Protein AF-0000000077100805 (afdb_homodimer)

Foldseek 3Di:
DQQQLLLCVLVVLCVVLVHDLCRLCVQLVHHSVVNVCSNRSNDDDDPSSLVSSCVVSVHDPCVSVVPQPDDPVNVVVVVLVPDDPVRNVVVVVVVVVVVVVVVVVVVVVD/DQQQLLLCVLVVLCVVLVHDLCRLCVQLVHHSVVNVCSNRSNDDDDPSSLVSSCVVSVHDPCVSVVPQPDDPVNVVVVVLVPDDPVRNVVVVVVVVVVVVVVVVVVVVVD

Radius of gyration: 19.43 Å; Cα contacts (8 Å, |Δi|>4): 243; chains: 2; bounding box: 54×48×37 Å

pLDDT: mean 82.51, std 15.83, range [41.53, 98.5]

Nearest PDB structures (foldseek):
  2b5a-assembly1_A  TM=8.984E-01  e=3.546E-05  [Bacillus] caldolyticus
  3f52-assembly1_E  TM=9.270E-01  e=1.721E-04  Corynebacterium glutamicum
  3f51-assembly1_A  TM=9.287E-01  e=2.139E-04  Corynebacterium glutamicum
  3f52-assembly1_A  TM=8.928E-01  e=2.139E-04  Corynebacterium glutamicum
  1y7y-assembly1_B  TM=9.435E-01  e=1.038E-03  Aeromonas hydrophila

InterPro domains:
  IPR001387 Cro/C1-type, helix-turn-helix domain [PF01381] (10-64)
  IPR001387 Cro/C1-type, helix-turn-helix domain [PS50943] (10-64)
  IPR001387 Cro/C1-type, helix-turn-helix domain [SM00530] (9-64)
  IPR001387 Cro/C1-type, helix-turn-helix domain [cd00093] (7-64)
  IPR010982 Lambda repressor-like, DNA-binding domain superfamily [G3DSA:1.10.260.40] (1-73)
  IPR010982 Lambda repressor-like, DNA-binding domain superfamily [SSF47413] (2-70)
  IPR050807 Transcriptional regulator/dioxygenase, bacterial-type [PTHR46797] (3-79)

Solvent-accessible surface area (backbone atoms only — not comparable to full-atom values): 11880 Å² total; per-residue (Å²): 131,61,41,50,59,32,6,46,46,52,46,52,36,33,51,73,70,68,46,49,60,57,56,48,12,58,75,61,71,49,55,41,67,56,46,52,33,28,38,66,27,76,41,77,67,52,65,69,52,46,53,42,48,21,62,76,43,72,51,38,56,28,64,54,63,64,49,65,45,62,77,77,52,27,62,40,47,55,54,54,67,70,43,49,73,70,53,42,55,52,46,41,54,52,50,50,51,50,50,53,53,52,54,52,51,53,54,67,73,100,132,63,42,50,60,32,7,45,45,51,48,52,36,32,51,72,71,69,45,52,59,57,56,48,12,58,74,61,70,50,54,42,67,55,46,52,33,28,39,67,28,76,41,76,69,52,65,69,51,46,53,43,49,20,63,77,45,74,50,38,58,29,64,55,64,64,49,65,44,61,80,75,50,27,61,41,47,55,55,53,68,71,42,49,74,70,52,42,54,53,45,41,53,53,50,50,52,51,50,54,53,51,52,52,51,54,56,67,74,101

Organism: Anaerostipes caccae (strain DSM 14662 / CCUG 47493 / JCM 13470 / NCIMB 13811 / L1-92) (NCBI:txid411490)

Secondary structure (DSSP, 8-state):
--HHHHHHHHHHHHHHTT--HHHHHHHHTS-HHHHHHHHTTSS---HHHHHHHHHHTT--HHHHTT---SHHHHHHHHHHHTS-HHHHHHHHHHHHHHHHHHHHHHHHH-/--HHHHHHHHHHHHHHTT--HHHHHHHHTS-HHHHHHHHTTSS---HHHHHHHHHHTT--HHHHTT---SHHHHHHHHHHHTS-HHHHHHHHHHHHHHHHHHHHHHHH--

Sequence (220 aa):
MNTKRLGRKIREKRKQCGLTSQQLADLCHVHDGYIRQLESGKKVPSMPLLLSLCDELETSPNYLLEYAEAGDDKQLLNRLYKLSPEQKNTMICMLDAYITYEEKKKGEEAMNTKRLGRKIREKRKQCGLTSQQLADLCHVHDGYIRQLESGKKVPSMPLLLSLCDELETSPNYLLEYAEAGDDKQLLNRLYKLSPEQKNTMICMLDAYITYEEKKKGEEA

Structure (mmCIF, N/CA/C/O backbone):
data_AF-0000000077100805-model_v1
#
loop_
_entity.id
_entity.type
_entity.pdbx_description
1 polymer 'DNA-binding helix-turn-helix protein'
#
loop_
_atom_site.group_PDB
_atom_site.id
_atom_site.type_symbol
_atom_site.label_atom_id
_atom_site.label_alt_id
_atom_site.label_comp_id
_atom_site.label_asym_id
_atom_site.label_entity_id
_atom_site.label_seq_id
_atom_site.pdbx_PDB_ins_code
_atom_site.Cartn_x
_atom_site.Cartn_y
_atom_site.Cartn_z
_atom_site.occupancy
_atom_site.B_iso_or_equiv
_atom_site.auth_seq_id
_atom_site.auth_comp_id
_atom_site.auth_asym_id
_atom_site.auth_atom_id
_atom_site.pdbx_PDB_model_num
ATOM 1 N N . MET A 1 1 ? -1.018 -11.242 7.523 1 78.69 1 MET A N 1
ATOM 2 C CA . MET A 1 1 ? -2.098 -10.328 7.168 1 78.69 1 MET A CA 1
ATOM 3 C C . MET A 1 1 ? -3.434 -10.828 7.707 1 78.69 1 MET A C 1
ATOM 5 O O . MET A 1 1 ? -3.766 -12 7.566 1 78.69 1 MET A O 1
ATOM 9 N N . ASN A 1 2 ? -4.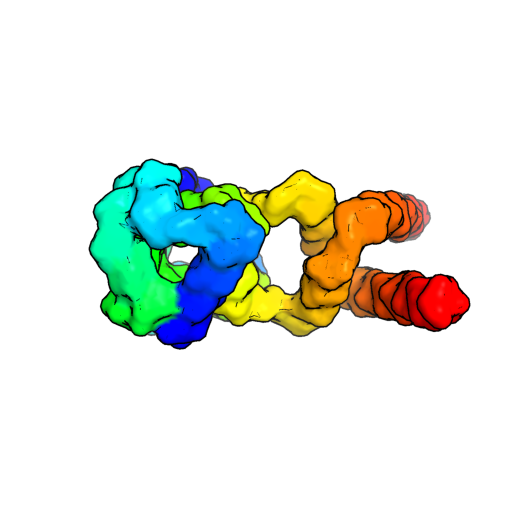121 -9.914 8.422 1 90.44 2 ASN A N 1
ATOM 10 C CA . ASN A 1 2 ? -5.414 -10.273 8.984 1 90.44 2 ASN A CA 1
ATOM 11 C C . ASN A 1 2 ? -6.559 -9.93 8.031 1 90.44 2 ASN A C 1
ATOM 13 O O . ASN A 1 2 ? -6.914 -8.766 7.875 1 90.44 2 ASN A O 1
ATOM 17 N N . THR A 1 3 ? -7.152 -11.016 7.434 1 94.88 3 THR A N 1
ATOM 18 C CA . THR A 1 3 ? -8.141 -10.812 6.387 1 94.88 3 THR A CA 1
ATOM 19 C C . THR A 1 3 ? -9.422 -10.211 6.961 1 94.88 3 THR A C 1
ATOM 21 O O . THR A 1 3 ? -10.133 -9.477 6.27 1 94.88 3 THR A O 1
ATOM 24 N N . LYS A 1 4 ? -9.719 -10.57 8.141 1 96.06 4 LYS A N 1
ATOM 25 C CA . LYS A 1 4 ? -10.906 -10.008 8.773 1 96.06 4 LYS A CA 1
ATOM 26 C C . LYS A 1 4 ? -10.758 -8.5 8.992 1 96.06 4 LYS A C 1
ATOM 28 O O . LYS A 1 4 ? -11.719 -7.746 8.805 1 96.06 4 LYS A O 1
ATOM 33 N N . ARG A 1 5 ? -9.617 -8.125 9.398 1 93.62 5 ARG A N 1
ATOM 34 C CA . ARG A 1 5 ? -9.359 -6.699 9.578 1 93.62 5 ARG A CA 1
ATOM 35 C C . ARG A 1 5 ? -9.375 -5.969 8.234 1 93.62 5 ARG A C 1
ATOM 37 O O . ARG A 1 5 ? -9.906 -4.863 8.133 1 93.62 5 ARG A O 1
ATOM 44 N N . LEU A 1 6 ? -8.758 -6.625 7.254 1 95.31 6 LEU A N 1
ATOM 45 C CA . LEU A 1 6 ? -8.82 -6.062 5.91 1 95.31 6 LEU A CA 1
ATOM 46 C C . LEU A 1 6 ? -10.266 -5.875 5.461 1 95.31 6 LEU A C 1
ATOM 48 O O . LEU A 1 6 ? -10.633 -4.812 4.961 1 95.31 6 LEU A O 1
ATOM 52 N N . GLY A 1 7 ? -11.047 -6.891 5.637 1 97.81 7 GLY A N 1
ATOM 53 C CA . GLY A 1 7 ? -12.453 -6.828 5.266 1 97.81 7 GLY A CA 1
ATOM 54 C C . GLY A 1 7 ? -13.203 -5.719 5.973 1 97.81 7 GLY A C 1
ATOM 55 O O . GLY A 1 7 ? -14.008 -5.016 5.359 1 97.81 7 GLY A O 1
ATOM 56 N N . ARG A 1 8 ? -12.977 -5.586 7.242 1 96.25 8 ARG A N 1
ATOM 57 C CA . ARG A 1 8 ? -13.609 -4.543 8.039 1 96.25 8 ARG A CA 1
ATOM 58 C C . ARG A 1 8 ? -13.258 -3.156 7.504 1 96.25 8 ARG A C 1
ATOM 60 O O . ARG A 1 8 ? -14.117 -2.277 7.43 1 96.25 8 ARG A O 1
ATOM 67 N N . LYS A 1 9 ? -12.062 -2.945 7.133 1 92.38 9 LYS A N 1
ATOM 68 C CA . LYS A 1 9 ? -11.625 -1.647 6.621 1 92.38 9 LYS A CA 1
ATOM 69 C C . LYS A 1 9 ? -12.273 -1.342 5.273 1 92.38 9 LYS A C 1
ATOM 71 O O . LYS A 1 9 ? -12.648 -0.199 5.004 1 92.38 9 LYS A O 1
ATOM 76 N N . ILE A 1 10 ? -12.336 -2.32 4.457 1 97.06 10 ILE A N 1
ATOM 77 C CA . ILE A 1 10 ? -13.008 -2.145 3.174 1 97.06 10 ILE A CA 1
ATOM 78 C C . ILE A 1 10 ? -14.453 -1.729 3.4 1 97.06 10 ILE A C 1
ATOM 80 O O . ILE A 1 10 ? -14.938 -0.771 2.791 1 97.06 10 ILE A O 1
ATOM 84 N N . ARG A 1 11 ? -15.094 -2.443 4.309 1 97.94 11 ARG A N 1
ATOM 85 C CA . ARG A 1 11 ? -16.484 -2.146 4.621 1 97.94 11 ARG A CA 1
ATOM 86 C C . ARG A 1 11 ? -16.641 -0.728 5.16 1 97.94 11 ARG A C 1
ATOM 88 O O . ARG A 1 11 ? -17.547 0.003 4.758 1 97.94 11 ARG A O 1
ATOM 95 N N . GLU A 1 12 ? -15.812 -0.388 6.086 1 93.12 12 GLU A N 1
ATOM 96 C CA . GLU A 1 12 ? -15.844 0.944 6.684 1 93.12 12 GLU A CA 1
ATOM 97 C C . GLU A 1 12 ? -15.664 2.029 5.625 1 93.12 12 GLU A C 1
ATOM 99 O O . GLU A 1 12 ? -16.406 3.018 5.609 1 93.12 12 GLU A O 1
ATOM 104 N N . LYS A 1 13 ? -14.703 1.936 4.758 1 89.69 13 LYS A N 1
ATOM 105 C CA . LYS A 1 13 ? -14.469 2.914 3.701 1 89.69 13 LYS A CA 1
ATOM 106 C C . LYS A 1 13 ? -15.633 2.957 2.717 1 89.69 13 LYS A C 1
ATOM 108 O O . LYS A 1 13 ? -16.016 4.027 2.244 1 89.69 13 LYS A O 1
ATOM 113 N N . ARG A 1 14 ? -16.109 1.744 2.359 1 96.88 14 ARG A N 1
ATOM 114 C CA . ARG A 1 14 ? -17.266 1.693 1.471 1 96.88 14 ARG A CA 1
ATOM 115 C C . ARG A 1 14 ? -18.422 2.514 2.031 1 96.88 14 ARG A C 1
ATOM 117 O O . ARG A 1 14 ? -19.031 3.312 1.313 1 96.88 14 ARG A O 1
ATOM 124 N N . LYS A 1 15 ? -18.688 2.318 3.301 1 96.19 15 LYS A N 1
ATOM 125 C CA . LYS A 1 15 ? -19.766 3.039 3.967 1 96.19 15 LYS A CA 1
ATOM 126 C C . LYS A 1 15 ? -19.484 4.539 4.008 1 96.19 15 LYS A C 1
ATOM 128 O O . LYS A 1 15 ? -20.391 5.352 3.828 1 96.19 15 LYS A O 1
ATOM 133 N N . GLN A 1 16 ? -18.297 4.848 4.285 1 85.06 16 GLN A N 1
ATOM 134 C CA . GLN A 1 16 ? -17.891 6.25 4.309 1 85.06 16 GLN A CA 1
ATOM 135 C C . GLN A 1 16 ? -18.141 6.91 2.953 1 85.06 16 GLN A C 1
ATOM 137 O O . GLN A 1 16 ? -18.469 8.094 2.885 1 85.06 16 GLN A O 1
ATOM 142 N N . CYS A 1 17 ? -17.984 6.199 1.904 1 88.94 17 CYS A N 1
ATOM 143 C CA . CYS A 1 17 ? -18.188 6.703 0.55 1 88.94 17 CYS A CA 1
ATOM 144 C C . CYS A 1 17 ? -19.656 6.66 0.166 1 88.94 17 CYS A C 1
ATOM 146 O O . CYS A 1 17 ? -20.031 7.062 -0.938 1 88.94 17 CYS A O 1
ATOM 148 N N . GLY A 1 18 ? -20.453 6.047 1.072 1 95.56 18 GLY A N 1
ATOM 149 C CA . GLY A 1 18 ? -21.891 5.988 0.852 1 95.56 18 GLY A CA 1
ATOM 150 C C . GLY A 1 18 ? -22.297 4.938 -0.161 1 95.56 18 GLY A C 1
ATOM 151 O O . GLY A 1 18 ? -23.344 5.059 -0.81 1 95.56 18 GLY A O 1
ATOM 152 N N . LEU A 1 19 ? -21.609 3.947 -0.345 1 97.12 19 LEU A N 1
ATOM 153 C CA . LEU A 1 19 ? -21.859 2.924 -1.354 1 97.12 19 LEU A CA 1
ATOM 154 C C . LEU A 1 19 ? -22.453 1.673 -0.718 1 97.12 19 LEU A C 1
ATOM 156 O O . LEU A 1 19 ? -22.094 1.305 0.401 1 97.12 19 LEU A O 1
ATOM 160 N N . THR A 1 20 ? -23.281 1.028 -1.453 1 98.38 20 THR A N 1
ATOM 161 C CA . THR A 1 20 ? -23.672 -0.339 -1.124 1 98.38 20 THR A CA 1
ATOM 162 C C . THR A 1 20 ? -22.641 -1.335 -1.652 1 98.38 20 THR A C 1
ATOM 164 O O . THR A 1 20 ? -21.766 -0.97 -2.434 1 98.38 20 THR A O 1
ATOM 167 N N . SER A 1 21 ? -22.719 -2.557 -1.146 1 98.19 21 SER A N 1
ATOM 168 C CA . SER A 1 21 ? -21.828 -3.59 -1.658 1 98.19 21 SER A CA 1
ATOM 169 C C . SER A 1 21 ? -22 -3.779 -3.16 1 98.19 21 SER A C 1
ATOM 171 O O . SER A 1 21 ? -21.031 -3.955 -3.891 1 98.19 21 SER A O 1
ATOM 173 N N . GLN A 1 22 ? -23.266 -3.74 -3.623 1 98.44 22 GLN A N 1
ATOM 174 C CA . GLN A 1 22 ? -23.562 -3.883 -5.043 1 98.44 22 GLN A CA 1
ATOM 175 C C . GLN A 1 22 ? -22.953 -2.738 -5.852 1 98.44 22 GLN A C 1
ATOM 177 O O . GLN A 1 22 ? -22.375 -2.961 -6.914 1 98.44 22 GLN A O 1
ATOM 182 N N . GLN A 1 23 ? -23.125 -1.562 -5.344 1 98.44 23 GLN A N 1
ATOM 183 C CA . GLN A 1 23 ? -22.578 -0.398 -6.027 1 98.44 23 GLN A CA 1
ATOM 184 C C . GLN A 1 23 ? -21.047 -0.478 -6.117 1 98.44 23 GLN A C 1
ATOM 186 O O . GLN A 1 23 ? -20.469 -0.163 -7.156 1 98.44 23 GLN A O 1
ATOM 191 N N . LEU A 1 24 ? -20.406 -0.846 -5.047 1 98.44 24 LEU A N 1
ATOM 192 C CA . LEU A 1 24 ? -18.953 -1.014 -5.062 1 98.44 24 LEU A CA 1
ATOM 193 C C . LEU A 1 24 ? -18.547 -2.098 -6.051 1 98.44 24 LEU A C 1
ATOM 195 O O . LEU A 1 24 ? -17.562 -1.943 -6.77 1 98.44 24 LEU A O 1
ATOM 199 N N . ALA A 1 25 ? -19.25 -3.197 -6.051 1 98.5 25 ALA A N 1
ATOM 200 C CA . ALA A 1 25 ? -18.984 -4.301 -6.969 1 98.5 25 ALA A CA 1
ATOM 201 C C . ALA A 1 25 ? -19.031 -3.828 -8.422 1 98.5 25 ALA A C 1
ATOM 203 O O . ALA A 1 25 ? -18.156 -4.18 -9.227 1 98.5 25 ALA A O 1
ATOM 204 N N . ASP A 1 26 ? -20.016 -3.061 -8.719 1 98.06 26 ASP A N 1
ATOM 205 C CA . ASP A 1 26 ? -20.156 -2.518 -10.062 1 98.06 26 ASP A CA 1
ATOM 206 C C . ASP A 1 26 ? -18.969 -1.624 -10.43 1 98.06 26 ASP A C 1
ATOM 208 O O . ASP A 1 26 ? -18.438 -1.725 -11.531 1 98.06 26 ASP A O 1
ATOM 212 N N . LEU A 1 27 ? -18.578 -0.802 -9.516 1 96.69 27 LEU A N 1
ATOM 213 C CA . LEU A 1 27 ? -17.484 0.124 -9.742 1 96.69 27 LEU A CA 1
ATOM 214 C C . LEU A 1 27 ? -16.172 -0.633 -9.961 1 96.69 27 LEU A C 1
ATOM 216 O O . LEU A 1 27 ? -15.328 -0.203 -10.75 1 96.69 27 LEU A O 1
ATOM 220 N N . CYS A 1 28 ? -16.031 -1.712 -9.258 1 97.06 28 CYS A N 1
ATOM 221 C CA . CYS A 1 28 ? -14.797 -2.494 -9.336 1 97.06 28 CYS A CA 1
ATOM 222 C C . CYS A 1 28 ? -14.906 -3.584 -10.391 1 97.06 28 CYS A C 1
ATOM 224 O O . CYS A 1 28 ? -13.969 -4.359 -10.586 1 97.06 28 CYS A O 1
ATOM 226 N N . HIS A 1 29 ? -16.016 -3.691 -10.992 1 97.62 29 HIS A N 1
ATOM 227 C CA . HIS A 1 29 ? -16.266 -4.641 -12.07 1 97.62 29 HIS A CA 1
ATOM 228 C C . HIS A 1 29 ? -16.125 -6.078 -11.586 1 97.62 29 HIS A C 1
ATOM 230 O O . HIS A 1 29 ? -15.438 -6.887 -12.219 1 97.62 29 HIS A O 1
ATOM 236 N N . VAL A 1 30 ? -16.719 -6.359 -10.5 1 97.62 30 VAL A N 1
ATOM 237 C CA . VAL A 1 30 ? -16.797 -7.707 -9.953 1 97.62 30 VAL A CA 1
ATOM 238 C C . VAL A 1 30 ? -18.219 -7.992 -9.492 1 97.62 30 VAL A C 1
ATOM 240 O O . VAL A 1 30 ? -19.094 -7.117 -9.57 1 97.62 30 VAL A O 1
ATOM 243 N N . HIS A 1 31 ? -18.391 -9.242 -9.094 1 97.38 31 HIS A N 1
ATOM 244 C CA . HIS A 1 31 ? -19.703 -9.609 -8.586 1 97.38 31 HIS A CA 1
ATOM 245 C C . HIS A 1 31 ? -19.875 -9.203 -7.125 1 97.38 31 HIS A C 1
ATOM 247 O O . HIS A 1 31 ? -18.906 -9.25 -6.355 1 97.38 31 HIS A O 1
ATOM 253 N N . ASP A 1 32 ? -21.188 -8.859 -6.77 1 97.19 32 ASP A N 1
ATOM 254 C CA . ASP A 1 32 ? -21.5 -8.414 -5.414 1 97.19 32 ASP A CA 1
ATOM 255 C C . ASP A 1 32 ? -21.078 -9.461 -4.383 1 97.19 32 ASP A C 1
ATOM 257 O O . ASP A 1 32 ? -20.609 -9.117 -3.297 1 97.19 32 ASP A O 1
ATOM 261 N N . GLY A 1 33 ? -21.234 -10.648 -4.727 1 98 33 GLY A N 1
ATOM 262 C CA . GLY A 1 33 ? -20.859 -11.727 -3.822 1 98 33 GLY A CA 1
ATOM 263 C C . GLY A 1 33 ? -19.375 -11.695 -3.459 1 98 33 GLY A C 1
ATOM 264 O O . GLY A 1 33 ? -19 -12.055 -2.342 1 98 33 GLY A O 1
ATOM 265 N N . TYR A 1 34 ? -18.562 -11.305 -4.352 1 97.62 34 TYR A N 1
ATOM 266 C CA . TYR A 1 34 ? -17.125 -11.219 -4.117 1 97.62 34 TYR A CA 1
ATOM 267 C C . TYR A 1 34 ? -16.812 -10.125 -3.104 1 97.62 34 TYR A C 1
ATOM 269 O O . TYR A 1 34 ? -16 -10.336 -2.197 1 97.62 34 TYR A O 1
ATOM 277 N N . ILE A 1 35 ? -17.453 -8.961 -3.258 1 98.38 35 ILE A N 1
ATOM 278 C CA . ILE A 1 35 ? -17.266 -7.867 -2.314 1 98.38 35 ILE A CA 1
ATOM 279 C C . ILE A 1 35 ? -17.672 -8.312 -0.914 1 98.38 35 ILE A C 1
ATOM 281 O O . ILE A 1 35 ? -16.969 -8.047 0.063 1 98.38 35 ILE A O 1
ATOM 285 N N . ARG A 1 36 ? -18.797 -8.984 -0.846 1 98.25 36 ARG A N 1
ATOM 286 C CA . ARG A 1 36 ? -19.281 -9.461 0.447 1 98.25 36 ARG A CA 1
ATOM 287 C C . ARG A 1 36 ? -18.281 -10.43 1.083 1 98.25 36 ARG A C 1
ATOM 289 O O . ARG A 1 36 ? -18.047 -10.375 2.291 1 98.25 36 ARG A O 1
ATOM 296 N N . GLN A 1 37 ? -17.75 -11.289 0.272 1 98.38 37 GLN A N 1
ATOM 297 C CA . GLN A 1 37 ? -16.766 -12.234 0.773 1 98.38 37 GLN A CA 1
ATOM 298 C C . GLN A 1 37 ? -15.492 -11.516 1.233 1 98.38 37 GLN A C 1
ATOM 300 O O . GLN A 1 37 ? -14.875 -11.914 2.219 1 98.38 37 GLN A O 1
ATOM 305 N N . LEU A 1 38 ? -15.07 -10.523 0.565 1 98.06 38 LEU A N 1
ATOM 306 C CA . LEU A 1 38 ? -13.922 -9.719 0.971 1 98.06 38 LEU A CA 1
ATOM 307 C C . LEU A 1 38 ? -14.18 -9.055 2.318 1 98.06 38 LEU A C 1
ATOM 309 O O . LEU A 1 38 ? -13.336 -9.125 3.219 1 98.06 38 LEU A O 1
ATOM 313 N N . GLU A 1 39 ? -15.375 -8.469 2.41 1 98.25 39 GLU A N 1
ATOM 314 C CA . GLU A 1 39 ? -15.695 -7.672 3.588 1 98.25 39 GLU A CA 1
ATOM 315 C C . GLU A 1 39 ? -15.852 -8.547 4.828 1 98.25 39 GLU A C 1
ATOM 317 O O . GLU A 1 39 ? -15.703 -8.07 5.953 1 98.25 39 GLU A O 1
ATOM 322 N N . SER A 1 40 ? -16.109 -9.805 4.586 1 97.56 40 SER A N 1
ATOM 323 C CA . SER A 1 40 ? -16.266 -10.727 5.703 1 97.56 40 SER A CA 1
ATOM 324 C C . SER A 1 40 ? -14.961 -11.461 6.004 1 97.56 40 SER A C 1
ATOM 326 O O . SER A 1 40 ? -14.906 -12.297 6.91 1 97.56 40 SER A O 1
ATOM 328 N N . GLY A 1 41 ? -13.953 -11.219 5.297 1 97 41 GLY A N 1
ATOM 329 C CA . GLY A 1 41 ? -12.648 -11.805 5.547 1 97 41 GLY A CA 1
ATOM 330 C C . GLY A 1 41 ? -12.5 -13.203 4.965 1 97 41 GLY A C 1
ATOM 331 O O . GLY A 1 41 ? -11.516 -13.891 5.238 1 97 41 GLY A O 1
ATOM 332 N N . LYS A 1 42 ? -13.398 -13.617 4.129 1 97 42 LYS A N 1
ATOM 333 C CA . LYS A 1 42 ? -13.391 -14.969 3.566 1 97 42 LYS A CA 1
ATOM 334 C C . LYS A 1 42 ? -12.461 -15.047 2.355 1 97 42 LYS A C 1
ATOM 336 O O . LYS A 1 42 ? -12.039 -16.141 1.965 1 97 42 LYS A O 1
ATOM 341 N N . LYS A 1 43 ? -12.164 -13.992 1.727 1 96 43 LYS A N 1
ATOM 342 C CA . LYS A 1 43 ? -11.273 -13.922 0.573 1 96 43 LYS A CA 1
ATOM 343 C C . LYS A 1 43 ? -10.281 -12.773 0.709 1 96 43 LYS A C 1
ATOM 345 O O . LYS A 1 43 ? -10.516 -11.828 1.469 1 96 43 LYS A O 1
ATOM 350 N N . VAL A 1 44 ? -9.211 -12.891 0.044 1 95.19 44 VAL A N 1
ATOM 351 C CA . VAL A 1 44 ? -8.227 -11.828 -0.11 1 95.19 44 VAL A CA 1
ATOM 352 C C . VAL A 1 44 ? -8.266 -11.289 -1.536 1 95.19 44 VAL A C 1
ATOM 354 O O . VAL A 1 44 ? -8.344 -12.055 -2.498 1 95.19 44 VAL A O 1
ATOM 357 N N . PRO A 1 45 ? -8.375 -9.984 -1.622 1 96 45 PRO A N 1
ATOM 358 C CA . PRO A 1 45 ? -8.406 -9.445 -2.986 1 96 45 PRO A CA 1
ATOM 359 C C . PRO A 1 45 ? -7.117 -9.719 -3.756 1 96 45 PRO A C 1
ATOM 361 O O . PRO A 1 45 ? -6.043 -9.828 -3.154 1 96 45 PRO A O 1
ATOM 364 N N . SER A 1 46 ? -7.301 -9.859 -5.07 1 93.25 46 SER A N 1
ATOM 365 C CA . SER A 1 46 ? -6.125 -9.82 -5.934 1 93.25 46 SER A CA 1
ATOM 366 C C . SER A 1 46 ? -5.469 -8.445 -5.906 1 93.25 46 SER A C 1
ATOM 368 O O . SER A 1 46 ? -6.062 -7.473 -5.426 1 93.25 46 SER A O 1
ATOM 370 N N . MET A 1 47 ? -4.305 -8.383 -6.41 1 93.06 47 MET A N 1
ATOM 371 C CA . MET A 1 47 ? -3.596 -7.109 -6.43 1 93.06 47 MET A CA 1
ATOM 372 C C . MET A 1 47 ? -4.336 -6.09 -7.285 1 93.06 47 MET A C 1
ATOM 374 O O . MET A 1 47 ? -4.566 -4.957 -6.852 1 93.06 47 MET A O 1
ATOM 378 N N . PRO A 1 48 ? -4.789 -6.422 -8.516 1 92.38 48 PRO A N 1
ATOM 379 C CA . PRO A 1 48 ? -5.551 -5.453 -9.305 1 92.38 48 PRO A CA 1
ATOM 380 C C . PRO A 1 48 ? -6.828 -4.992 -8.609 1 92.38 48 PRO A C 1
ATOM 382 O O . PRO A 1 48 ? -7.18 -3.812 -8.664 1 92.38 48 PRO A O 1
ATOM 385 N N . LEU A 1 49 ? -7.453 -5.91 -7.969 1 95.31 49 LEU A N 1
ATOM 386 C CA . LEU A 1 49 ? -8.68 -5.539 -7.273 1 95.31 49 LEU A CA 1
ATOM 387 C C . LEU A 1 49 ? -8.375 -4.633 -6.086 1 95.31 49 LEU A C 1
ATOM 389 O O . LEU A 1 49 ? -9.133 -3.701 -5.801 1 95.31 49 LEU A O 1
ATOM 393 N N . LEU A 1 50 ? -7.32 -4.961 -5.352 1 96 50 LEU A N 1
ATOM 394 C CA . LEU A 1 50 ? -6.914 -4.082 -4.262 1 96 50 LEU A CA 1
ATOM 395 C C . LEU A 1 50 ? -6.754 -2.646 -4.746 1 96 50 LEU A C 1
ATOM 397 O O . LEU A 1 50 ? -7.223 -1.711 -4.098 1 96 50 LEU A O 1
ATOM 401 N N . LEU A 1 51 ? -6.137 -2.473 -5.82 1 92.69 51 LEU A N 1
ATOM 402 C CA . LEU A 1 51 ? -5.898 -1.136 -6.352 1 92.69 51 LEU A CA 1
ATOM 403 C C . LEU A 1 51 ? -7.207 -0.472 -6.766 1 92.69 51 LEU A C 1
ATOM 405 O O . LEU A 1 51 ? -7.41 0.719 -6.52 1 92.69 51 LEU A O 1
ATOM 409 N N . SER A 1 52 ? -8.055 -1.224 -7.406 1 94.38 52 SER A N 1
ATOM 410 C CA . SER A 1 52 ? -9.367 -0.702 -7.77 1 94.38 52 SER A CA 1
ATOM 411 C C . SER A 1 52 ? -10.148 -0.258 -6.539 1 94.38 52 SER A C 1
ATOM 413 O O . SER A 1 52 ? -10.789 0.794 -6.547 1 94.38 52 SER A O 1
ATOM 415 N N . LEU A 1 53 ? -10.102 -1.09 -5.527 1 96.31 53 LEU A N 1
ATOM 416 C CA . LEU A 1 53 ? -10.766 -0.761 -4.27 1 96.31 53 LEU A CA 1
ATOM 417 C C . LEU A 1 53 ? -10.211 0.533 -3.684 1 96.31 53 LEU A C 1
ATOM 419 O O . LEU A 1 53 ? -10.969 1.387 -3.221 1 96.31 53 LEU A O 1
ATOM 423 N N . CYS A 1 54 ? -8.969 0.606 -3.676 1 91.25 54 CYS A N 1
ATOM 424 C CA . CYS A 1 54 ? -8.344 1.809 -3.141 1 91.25 54 CYS A CA 1
ATOM 425 C C . CYS A 1 54 ? -8.789 3.047 -3.91 1 91.25 54 CYS A C 1
ATOM 427 O O . CYS A 1 54 ? -9.07 4.086 -3.311 1 91.25 54 CYS A O 1
ATOM 429 N N . ASP A 1 55 ? -8.867 2.975 -5.203 1 87.88 55 ASP A N 1
ATOM 430 C CA . ASP A 1 55 ? -9.289 4.094 -6.047 1 87.88 55 ASP A CA 1
ATOM 431 C C . ASP A 1 55 ? -10.742 4.473 -5.773 1 87.88 55 ASP A C 1
ATOM 433 O O . ASP A 1 55 ? -11.047 5.645 -5.559 1 87.88 55 ASP A O 1
ATOM 437 N N . GLU A 1 56 ? -11.547 3.471 -5.719 1 92.25 56 GLU A N 1
ATOM 438 C CA . GLU A 1 56 ? -12.984 3.719 -5.617 1 92.25 56 GLU A CA 1
ATOM 439 C C . GLU A 1 56 ? -13.375 4.145 -4.203 1 92.25 56 GLU A C 1
ATOM 441 O O . GLU A 1 56 ? -14.367 4.84 -4.012 1 92.25 56 GLU A O 1
ATOM 446 N N . LEU A 1 57 ? -12.57 3.764 -3.248 1 91.62 57 LEU A N 1
ATOM 447 C CA . LEU A 1 57 ? -12.891 4.059 -1.855 1 91.62 57 LEU A CA 1
ATOM 448 C C . LEU A 1 57 ? -12.039 5.211 -1.336 1 91.62 57 LEU A C 1
ATOM 450 O O . LEU A 1 57 ? -12.023 5.488 -0.134 1 91.62 57 LEU A O 1
ATOM 454 N N . GLU A 1 58 ? -11.266 5.766 -2.213 1 81.56 58 GLU A N 1
ATOM 455 C CA . GLU A 1 58 ? -10.438 6.93 -1.9 1 81.56 58 GLU A CA 1
ATOM 456 C C . GLU A 1 58 ? -9.516 6.652 -0.716 1 81.56 58 GLU A C 1
ATOM 458 O O . GLU A 1 58 ? -9.492 7.418 0.251 1 81.56 58 GLU A O 1
ATOM 463 N N . THR A 1 59 ? -8.867 5.621 -0.776 1 84.62 59 THR A N 1
ATOM 464 C CA . THR A 1 59 ? -7.93 5.188 0.252 1 84.62 59 THR A CA 1
ATOM 465 C C . THR A 1 59 ? -6.645 4.66 -0.379 1 84.62 59 THR A C 1
ATOM 467 O O . THR A 1 59 ? -6.359 4.941 -1.544 1 84.62 59 THR A O 1
ATOM 470 N N . SER A 1 60 ? -5.84 3.961 0.444 1 84.44 60 SER A N 1
ATOM 471 C CA . SER A 1 60 ? -4.531 3.537 -0.041 1 84.44 60 SER A CA 1
ATOM 472 C C . SER A 1 60 ? -4.234 2.096 0.357 1 84.44 60 SER A C 1
ATOM 474 O O . SER A 1 60 ? -4.832 1.571 1.299 1 84.44 60 SER A O 1
ATOM 476 N N . PRO A 1 61 ? -3.326 1.515 -0.375 1 91.25 61 PRO A N 1
ATOM 477 C CA . PRO A 1 61 ? -2.896 0.175 0.033 1 91.25 61 PRO A CA 1
ATOM 478 C C . PRO A 1 61 ? -2.336 0.141 1.453 1 91.25 61 PRO A C 1
ATOM 480 O O . PRO A 1 61 ? -2.621 -0.79 2.211 1 91.25 61 PRO A O 1
ATOM 483 N N . ASN A 1 62 ? -1.627 1.164 1.794 1 86.44 62 ASN A N 1
ATOM 484 C CA . ASN A 1 62 ? -1.079 1.219 3.145 1 86.44 62 ASN A CA 1
ATOM 485 C C . ASN A 1 62 ? -2.182 1.169 4.199 1 86.44 62 ASN A C 1
ATOM 487 O O . ASN A 1 62 ? -2.055 0.467 5.203 1 86.44 62 ASN A O 1
ATOM 491 N N . TYR A 1 63 ? -3.182 1.982 3.941 1 81.56 63 TYR A N 1
ATOM 492 C CA . TYR A 1 63 ? -4.273 2.043 4.906 1 81.56 63 TYR A CA 1
ATOM 493 C C . TYR A 1 63 ? -4.992 0.702 5.004 1 81.56 63 TYR A C 1
ATOM 495 O O . TYR A 1 63 ? -5.145 0.152 6.098 1 81.56 63 TYR A O 1
ATOM 503 N N . LEU A 1 64 ? -5.41 0.138 3.807 1 90.75 64 LEU A N 1
ATOM 504 C CA . LEU A 1 64 ? -6.215 -1.079 3.797 1 90.75 64 LEU A CA 1
ATOM 505 C C . LEU A 1 64 ? -5.426 -2.258 4.355 1 90.75 64 LEU A C 1
ATOM 507 O O . LEU A 1 64 ? -5.988 -3.123 5.031 1 90.75 64 LEU A O 1
ATOM 511 N N . LEU A 1 65 ? -4.125 -2.199 4.078 1 91.06 65 LEU A N 1
ATOM 512 C CA . LEU A 1 65 ? -3.303 -3.334 4.492 1 91.06 65 LEU A CA 1
ATOM 513 C C . LEU A 1 65 ? -2.682 -3.086 5.863 1 91.06 65 LEU A C 1
ATOM 515 O O . LEU A 1 65 ? -1.873 -3.889 6.336 1 91.06 65 LEU A O 1
ATOM 519 N N . GLU A 1 66 ? -2.998 -2.055 6.465 1 82.94 66 GLU A N 1
ATOM 520 C CA . GLU A 1 66 ? -2.506 -1.685 7.785 1 82.94 66 GLU A CA 1
ATOM 521 C C . GLU A 1 66 ? -0.98 -1.688 7.828 1 82.94 66 GLU A C 1
ATOM 523 O O . GLU A 1 66 ? -0.38 -2.225 8.766 1 82.94 66 GLU A O 1
ATOM 528 N N . TYR A 1 67 ? -0.496 -1.389 6.684 1 77.81 67 TYR A N 1
ATOM 529 C CA . TYR A 1 67 ? 0.96 -1.357 6.598 1 77.81 67 TYR A CA 1
ATOM 530 C C . TYR A 1 67 ? 1.513 -0.059 7.176 1 77.81 67 TYR A C 1
ATOM 532 O O . TYR A 1 67 ? 1.136 1.03 6.738 1 77.81 67 TYR A O 1
ATOM 540 N N . ALA A 1 68 ? 1.857 -0.167 8.477 1 57.94 68 ALA A N 1
ATOM 541 C CA . ALA A 1 68 ? 2.457 0.977 9.156 1 57.94 68 ALA A CA 1
ATOM 542 C C . ALA A 1 68 ? 3.828 1.308 8.57 1 57.94 68 ALA A C 1
ATOM 544 O O . ALA A 1 68 ? 4.625 0.408 8.297 1 57.94 68 ALA A O 1
ATOM 545 N N . GLU A 1 69 ? 3.834 2.184 7.641 1 49.47 69 GLU A N 1
ATOM 546 C CA . GLU A 1 69 ? 5.164 2.543 7.156 1 49.47 69 GLU A CA 1
ATOM 547 C C . GLU A 1 69 ? 6.207 2.426 8.266 1 49.47 69 GLU A C 1
ATOM 549 O O . GLU A 1 69 ? 5.879 2.553 9.445 1 49.47 69 GLU A O 1
ATOM 554 N N . ALA A 1 70 ? 7.227 1.755 8.102 1 46.66 70 ALA A N 1
ATOM 555 C CA . ALA A 1 70 ? 8.25 1.702 9.141 1 46.66 70 ALA A CA 1
ATOM 556 C C . ALA A 1 70 ? 8.039 2.809 10.1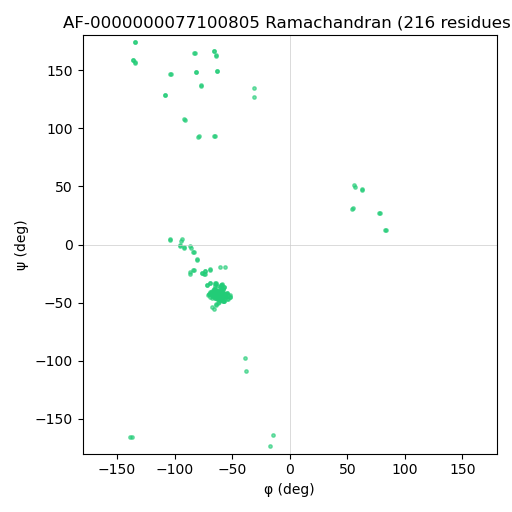72 1 46.66 70 ALA A C 1
ATOM 558 O O . ALA A 1 70 ? 7.23 3.715 9.961 1 46.66 70 ALA A O 1
ATOM 559 N N . GLY A 1 71 ? 9.344 2.988 11.023 1 41.53 71 GLY A N 1
ATOM 560 C CA . GLY A 1 71 ? 9.547 3.775 12.227 1 41.53 71 GLY A CA 1
ATOM 561 C C . GLY A 1 71 ? 8.805 5.098 12.211 1 41.53 71 GLY A C 1
ATOM 562 O O . GLY A 1 71 ? 7.582 5.129 12.344 1 41.53 71 GLY A O 1
ATOM 563 N N . ASP A 1 72 ? 9.594 6.094 12.078 1 45.62 72 ASP A N 1
ATOM 564 C CA . ASP A 1 72 ? 9.328 7.527 12.148 1 45.62 72 ASP A CA 1
ATOM 565 C C . ASP A 1 72 ? 8.242 7.938 11.156 1 45.62 72 ASP A C 1
ATOM 567 O O . ASP A 1 72 ? 7.48 8.875 11.406 1 45.62 72 ASP A O 1
ATOM 571 N N . ASP A 1 73 ? 7.961 7.156 10.156 1 51.41 73 ASP A N 1
ATOM 572 C CA . ASP A 1 73 ? 7.07 7.582 9.086 1 51.41 73 ASP A CA 1
ATOM 573 C C . ASP A 1 73 ? 5.609 7.293 9.43 1 51.41 73 ASP A C 1
ATOM 575 O O . ASP A 1 73 ? 4.707 8.008 8.992 1 51.41 73 ASP A O 1
ATOM 579 N N . LYS A 1 74 ? 5.492 6.336 10.258 1 51.31 74 LYS A N 1
ATOM 580 C CA . LYS A 1 74 ? 4.125 6 10.641 1 51.31 74 LYS A CA 1
ATOM 581 C C . LYS A 1 74 ? 3.473 7.141 11.414 1 51.31 74 LYS A C 1
ATOM 583 O O . LYS A 1 74 ? 2.303 7.461 11.195 1 51.31 74 LYS A O 1
ATOM 588 N N . GLN A 1 75 ? 4.227 7.395 12.398 1 53.66 75 GLN A N 1
ATOM 589 C CA . GLN A 1 75 ? 3.723 8.492 13.211 1 53.66 75 GLN A CA 1
ATOM 590 C C . GLN A 1 75 ? 3.41 9.719 12.344 1 53.66 75 GLN A C 1
ATOM 592 O O . GLN A 1 75 ? 2.387 10.375 12.547 1 53.66 75 GLN A O 1
ATOM 597 N N . LEU A 1 76 ? 4.363 9.945 11.453 1 60.81 76 LEU A N 1
ATOM 598 C CA . LEU A 1 76 ? 4.211 11.094 10.562 1 60.81 76 LEU A CA 1
ATOM 599 C C . LEU A 1 76 ? 3.01 10.914 9.641 1 60.81 76 LEU A C 1
ATOM 601 O O . LEU A 1 76 ? 2.205 11.836 9.477 1 60.81 76 LEU A O 1
ATOM 605 N N . LEU A 1 77 ? 2.9 9.773 9.188 1 57.66 77 LEU A N 1
ATOM 606 C CA . LEU A 1 77 ? 1.815 9.492 8.258 1 57.66 77 LEU A CA 1
ATOM 607 C C . LEU A 1 77 ? 0.466 9.523 8.969 1 57.66 77 LEU A C 1
ATOM 609 O O . LEU A 1 77 ? -0.513 10.039 8.422 1 57.66 77 LEU A O 1
ATOM 613 N N . ASN A 1 78 ? 0.46 8.969 10.086 1 57.62 78 ASN A N 1
ATOM 614 C CA . ASN A 1 78 ? -0.77 8.984 10.867 1 57.62 78 ASN A CA 1
ATOM 615 C C . ASN A 1 78 ? -1.234 10.414 11.148 1 57.62 78 ASN A C 1
ATOM 617 O O . ASN A 1 78 ? -2.436 10.688 11.148 1 57.62 78 ASN A O 1
ATOM 621 N N . ARG A 1 79 ? -0.256 11.219 11.508 1 60.66 79 ARG A N 1
ATOM 622 C CA . ARG A 1 79 ? -0.575 12.617 11.758 1 60.66 79 ARG A CA 1
ATOM 623 C C . ARG A 1 79 ? -1.067 13.305 10.492 1 60.66 79 ARG A C 1
ATOM 625 O O . ARG A 1 79 ? -2.018 14.086 10.531 1 60.66 79 ARG A O 1
ATOM 632 N N . LEU A 1 80 ? -0.505 12.875 9.422 1 63.5 80 LEU A N 1
ATOM 633 C CA . LEU A 1 80 ? -0.816 13.508 8.148 1 63.5 80 LEU A CA 1
ATOM 634 C C . LEU A 1 80 ? -2.23 13.156 7.699 1 63.5 80 LEU A C 1
ATOM 636 O O . LEU A 1 80 ? -2.938 14 7.141 1 63.5 80 LEU A O 1
ATOM 640 N N . TYR A 1 81 ? -2.564 12.023 8.008 1 56.75 81 TYR A N 1
ATOM 641 C CA . TYR A 1 81 ? -3.869 11.539 7.582 1 56.75 81 TYR A CA 1
ATOM 642 C C . TYR A 1 81 ? -4.988 12.18 8.398 1 56.75 81 TYR A C 1
ATOM 644 O O . TYR A 1 81 ? -6.145 12.18 7.98 1 56.75 81 TYR A O 1
ATOM 652 N N . LYS A 1 82 ? -4.711 12.648 9.531 1 59.59 82 LYS A N 1
ATOM 653 C CA . LYS A 1 82 ? -5.699 13.305 10.391 1 59.59 82 LYS A CA 1
ATOM 654 C C . LYS A 1 82 ? -5.922 14.75 9.969 1 59.59 82 LYS A C 1
ATOM 656 O O . LYS A 1 82 ? -6.84 15.414 10.461 1 59.59 82 LYS A O 1
ATOM 661 N N . LEU A 1 83 ? -5.078 15.18 9.164 1 67.12 83 LEU A N 1
ATOM 662 C CA . LEU A 1 83 ? -5.152 16.562 8.727 1 67.12 83 LEU A CA 1
ATOM 663 C C . LEU A 1 83 ? -6.25 16.75 7.684 1 67.12 83 LEU A C 1
ATOM 665 O O . LEU A 1 83 ? -6.461 15.883 6.84 1 67.12 83 LEU A O 1
ATOM 669 N N . SER A 1 84 ? -7 17.828 7.848 1 64.44 84 SER A N 1
ATOM 670 C CA . SER A 1 84 ? -7.949 18.234 6.816 1 64.44 84 SER A CA 1
ATOM 671 C C . SER A 1 84 ? -7.234 18.609 5.523 1 64.44 84 SER A C 1
ATOM 673 O O . SER A 1 84 ? -6.023 18.844 5.52 1 64.44 84 SER A O 1
ATOM 675 N N . PRO A 1 85 ? -7.949 18.656 4.395 1 66.44 85 PRO A N 1
ATOM 676 C CA . PRO A 1 85 ? -7.332 19.078 3.137 1 66.44 85 PRO A CA 1
ATOM 677 C C . PRO A 1 85 ? -6.66 20.438 3.24 1 66.44 85 PRO A C 1
ATOM 679 O O . PRO A 1 85 ? -5.594 20.656 2.66 1 66.44 85 PRO A O 1
ATOM 682 N N . GLU A 1 86 ? -7.336 21.344 3.928 1 72.94 86 GLU A N 1
ATOM 683 C CA . GLU A 1 86 ? -6.773 22.672 4.137 1 72.94 86 GLU A CA 1
ATOM 684 C C . GLU A 1 86 ? -5.48 22.594 4.945 1 72.94 86 GLU A C 1
ATOM 686 O O . GLU A 1 86 ? -4.504 23.281 4.617 1 72.94 86 GLU A O 1
ATOM 691 N N . GLN A 1 87 ? -5.535 21.781 5.977 1 71.62 87 GLN A N 1
ATOM 692 C CA . GLN A 1 87 ? -4.348 21.594 6.805 1 71.62 87 GLN A CA 1
ATOM 693 C C . GLN A 1 87 ? -3.223 20.922 6.023 1 71.62 87 GLN A C 1
ATOM 695 O O . GLN A 1 87 ? -2.053 21.281 6.176 1 71.62 87 GLN A O 1
ATOM 700 N N . LYS A 1 88 ? -3.498 20.047 5.246 1 71.12 88 LYS A N 1
ATOM 701 C CA . LYS A 1 88 ? -2.521 19.344 4.418 1 71.12 88 LYS A CA 1
ATOM 702 C C . LYS A 1 88 ? -1.809 20.297 3.471 1 71.12 88 LYS A C 1
ATOM 704 O O . LYS A 1 88 ? -0.587 20.234 3.318 1 71.12 88 LYS A O 1
ATOM 709 N N . ASN A 1 89 ? -2.582 21.078 2.781 1 72.88 89 ASN A N 1
ATOM 710 C CA . ASN A 1 89 ? -2.008 22.062 1.866 1 72.88 89 ASN A CA 1
ATOM 711 C C . ASN A 1 89 ? -1.034 22.984 2.582 1 72.88 89 ASN A C 1
ATOM 713 O O . ASN A 1 89 ? 0.034 23.297 2.053 1 72.88 89 ASN A O 1
ATOM 717 N N . THR A 1 90 ? -1.443 23.406 3.789 1 77.25 90 THR A N 1
ATOM 718 C CA . THR A 1 90 ? -0.565 24.25 4.598 1 77.25 90 THR A CA 1
ATOM 719 C C . THR A 1 90 ? 0.719 23.516 4.953 1 77.25 90 THR A C 1
ATOM 721 O O . THR A 1 90 ? 1.809 24.078 4.902 1 77.25 90 THR A O 1
ATOM 724 N N . MET A 1 91 ? 0.605 22.25 5.266 1 75.44 91 MET A N 1
ATOM 725 C CA . MET A 1 91 ? 1.764 21.453 5.637 1 75.44 91 MET A CA 1
ATOM 726 C C . MET A 1 91 ? 2.701 21.266 4.449 1 75.44 91 MET A C 1
ATOM 728 O O . MET A 1 91 ? 3.924 21.281 4.609 1 75.44 91 MET A O 1
ATOM 732 N N . ILE A 1 92 ? 2.105 21.062 3.363 1 74.25 92 ILE A N 1
ATOM 733 C CA . ILE A 1 92 ? 2.893 20.906 2.145 1 74.25 92 ILE A CA 1
ATOM 734 C C . ILE A 1 92 ? 3.77 22.141 1.943 1 74.25 92 ILE A C 1
ATOM 736 O O . ILE A 1 92 ? 4.953 22.031 1.621 1 74.25 92 ILE A O 1
ATOM 740 N N . CYS A 1 93 ? 3.166 23.234 2.139 1 77.5 93 CYS A N 1
ATOM 741 C CA . CYS A 1 93 ? 3.9 24.484 1.983 1 77.5 93 CYS A CA 1
ATOM 742 C C . CYS A 1 93 ? 5.043 24.578 2.986 1 77.5 93 CYS A C 1
ATOM 744 O O . CYS A 1 93 ? 6.152 24.984 2.635 1 77.5 93 CYS A O 1
ATOM 746 N N . MET A 1 94 ? 4.762 24.156 4.254 1 76.88 94 MET A N 1
ATOM 747 C CA . MET A 1 94 ? 5.777 24.203 5.301 1 76.88 94 MET A CA 1
ATOM 748 C C . MET A 1 94 ? 6.922 23.234 4.98 1 76.88 94 MET A C 1
ATOM 750 O O . MET A 1 94 ? 8.094 23.578 5.16 1 76.88 94 MET A O 1
ATOM 754 N N . LEU A 1 95 ? 6.512 22.062 4.551 1 76.12 95 LEU A N 1
ATOM 755 C CA . LEU A 1 95 ? 7.496 21.047 4.207 1 76.12 95 LEU A CA 1
ATOM 756 C C . LEU A 1 95 ? 8.367 21.5 3.043 1 76.12 95 LEU A C 1
ATOM 758 O O . LEU A 1 95 ? 9.586 21.281 3.051 1 76.12 95 LEU A O 1
ATOM 762 N N . ASP A 1 96 ? 7.793 22.078 2.076 1 74.44 96 ASP A N 1
ATOM 763 C CA . ASP A 1 96 ? 8.531 22.594 0.924 1 74.44 96 ASP A CA 1
ATOM 764 C C . ASP A 1 96 ? 9.547 23.656 1.346 1 74.44 96 ASP A C 1
ATOM 766 O O . ASP A 1 96 ? 10.664 23.688 0.835 1 74.44 96 ASP A O 1
ATOM 770 N N . ALA A 1 97 ? 9.047 24.453 2.213 1 77.44 97 ALA A N 1
ATOM 771 C CA . ALA A 1 97 ? 9.953 25.484 2.723 1 77.44 97 ALA A CA 1
ATOM 772 C C . ALA A 1 97 ? 11.133 24.844 3.451 1 77.44 97 ALA A C 1
ATOM 774 O O . ALA A 1 97 ? 12.273 25.297 3.293 1 77.44 97 ALA A O 1
ATOM 775 N N . TYR A 1 98 ? 10.867 23.859 4.195 1 74.62 98 TYR A N 1
ATOM 776 C CA . TYR A 1 98 ? 11.898 23.172 4.965 1 74.62 98 TYR A CA 1
ATOM 777 C C . TYR A 1 98 ? 12.891 22.484 4.043 1 74.62 98 TYR A C 1
ATOM 779 O O . TYR A 1 98 ? 14.102 22.547 4.262 1 74.62 98 TYR A O 1
ATOM 787 N N . ILE A 1 99 ? 12.438 21.859 3.023 1 73.19 99 ILE A N 1
ATOM 788 C CA . ILE A 1 99 ? 13.273 21.109 2.094 1 73.19 99 ILE A CA 1
ATOM 789 C C . ILE A 1 99 ? 14.148 22.078 1.294 1 73.19 99 ILE A C 1
ATOM 791 O O . ILE A 1 99 ? 15.336 21.812 1.084 1 73.19 99 ILE A O 1
ATOM 795 N N . THR A 1 100 ? 13.508 23.047 0.876 1 74.81 100 THR A N 1
ATOM 796 C CA . THR A 1 100 ? 14.242 24.078 0.142 1 74.81 1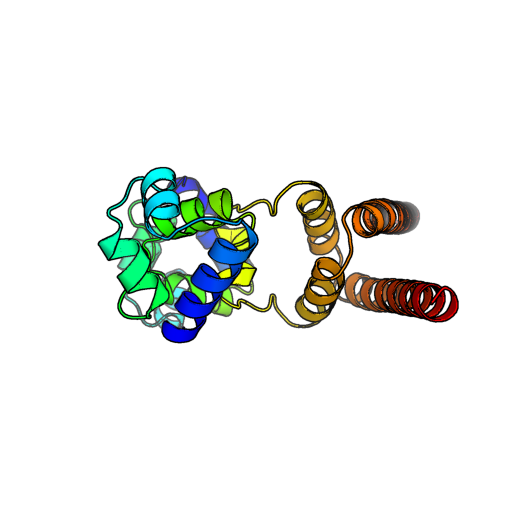00 THR A CA 1
ATOM 797 C C . THR A 1 100 ? 15.375 24.641 0.99 1 74.81 100 THR A C 1
ATOM 799 O O . THR A 1 100 ? 16.5 24.828 0.499 1 74.81 100 THR A O 1
ATOM 802 N N . TYR A 1 101 ? 15.141 24.891 2.211 1 73 101 TYR A N 1
ATOM 803 C CA . TYR A 1 101 ? 16.125 25.453 3.139 1 73 101 TYR A CA 1
ATOM 804 C C . TYR A 1 101 ? 17.281 24.484 3.34 1 73 101 TYR A C 1
ATOM 806 O O . TYR A 1 101 ? 18.453 24.891 3.316 1 73 101 TYR A O 1
ATOM 814 N N . GLU A 1 102 ? 17.062 23.188 3.508 1 72.25 102 GLU A N 1
ATOM 815 C CA . GLU A 1 102 ? 18.094 22.188 3.754 1 72.25 102 GLU A CA 1
ATOM 816 C C . GLU A 1 102 ? 18.938 21.938 2.504 1 72.25 102 GLU A C 1
ATOM 818 O O . GLU A 1 102 ? 20.141 21.719 2.598 1 72.25 102 GLU A O 1
ATOM 823 N N . GLU A 1 103 ? 18.281 21.844 1.403 1 71.5 103 GLU A N 1
ATOM 824 C CA . GLU A 1 103 ? 19 21.672 0.151 1 71.5 103 GLU A CA 1
ATOM 825 C C . GLU A 1 103 ? 19.953 22.844 -0.091 1 71.5 103 GLU A C 1
ATOM 827 O O . GLU A 1 103 ? 21.078 22.641 -0.581 1 71.5 103 GLU A O 1
ATOM 832 N N . LYS A 1 104 ? 19.531 24.031 0.169 1 73.81 104 LYS A N 1
ATOM 833 C CA . LYS A 1 104 ? 20.391 25.203 0.032 1 73.81 104 LYS A CA 1
ATOM 834 C C . LYS A 1 104 ? 21.562 25.156 1.006 1 73.81 104 LYS A C 1
ATOM 836 O O . LYS A 1 104 ? 22.672 25.562 0.671 1 73.81 104 LYS A O 1
ATOM 841 N N . LYS A 1 105 ? 21.344 24.75 2.102 1 69.75 105 LYS A N 1
ATOM 842 C CA . LYS A 1 105 ? 22.391 24.641 3.102 1 69.75 105 LYS A CA 1
ATOM 843 C C . LYS A 1 105 ? 23.422 23.578 2.701 1 69.75 105 LYS A C 1
ATOM 845 O O . LYS A 1 105 ? 24.625 23.75 2.924 1 69.75 105 LYS A O 1
ATOM 850 N N . LYS A 1 106 ? 22.969 22.484 2.25 1 66 106 LYS A N 1
ATOM 851 C CA . LYS A 1 106 ? 23.891 21.438 1.815 1 66 106 LYS A CA 1
ATOM 852 C C . LYS A 1 106 ? 24.672 21.875 0.579 1 66 106 LYS A C 1
ATOM 854 O O . LYS A 1 106 ? 25.828 21.484 0.399 1 66 106 LYS A O 1
ATOM 859 N N . GLY A 1 107 ? 24.016 22.438 -0.302 1 63 107 GLY A N 1
ATOM 860 C CA . GLY A 1 107 ? 24.719 22.984 -1.45 1 63 107 GLY A CA 1
ATOM 861 C C . GLY A 1 107 ? 25.75 24.031 -1.077 1 63 107 GLY A C 1
ATOM 862 O O . GLY A 1 107 ? 26.75 24.219 -1.779 1 63 107 GLY A O 1
ATOM 863 N N . GLU A 1 108 ? 25.5 24.828 -0.13 1 63.12 108 GLU A N 1
ATOM 864 C CA . GLU A 1 108 ? 26.469 25.844 0.284 1 63.12 108 GLU A CA 1
ATOM 865 C C . GLU A 1 108 ? 27.625 25.203 1.056 1 63.12 108 GLU A C 1
ATOM 867 O O . GLU A 1 108 ? 28.703 25.781 1.139 1 63.12 108 GLU A O 1
ATOM 872 N N . GLU A 1 109 ? 27.453 24.094 1.671 1 55.78 109 GLU A N 1
ATOM 873 C CA . GLU A 1 109 ? 28.531 23.438 2.402 1 55.78 109 GLU A CA 1
ATOM 874 C C . GLU A 1 109 ? 29.375 22.547 1.483 1 55.78 109 GLU A C 1
ATOM 876 O O . GLU A 1 109 ? 30.406 22.016 1.896 1 55.78 109 GLU A O 1
ATOM 881 N N . ALA A 1 110 ? 29.094 22.375 0.206 1 53.28 110 ALA A N 1
ATOM 882 C CA . ALA A 1 110 ? 29.953 21.688 -0.755 1 53.28 110 ALA A CA 1
ATOM 883 C C . ALA A 1 110 ? 30.75 22.672 -1.59 1 53.28 110 ALA A C 1
ATOM 885 O O . ALA A 1 110 ? 30.25 23.734 -1.973 1 53.28 110 ALA A O 1
ATOM 886 N N . MET B 1 1 ? -2.367 -1.917 -13.227 1 79.06 1 MET B N 1
ATOM 887 C CA . MET B 1 1 ? -1.086 -2.08 -12.547 1 79.06 1 MET B CA 1
ATOM 888 C C . MET B 1 1 ? -0.017 -2.58 -13.508 1 79.06 1 MET B C 1
ATOM 890 O O . MET B 1 1 ? -0.255 -3.512 -14.281 1 79.06 1 MET B O 1
ATOM 894 N N . ASN B 1 2 ? 1.12 -1.855 -13.516 1 90.5 2 ASN B N 1
ATOM 895 C CA . ASN B 1 2 ? 2.217 -2.236 -14.398 1 90.5 2 ASN B CA 1
ATOM 896 C C . ASN B 1 2 ? 3.191 -3.186 -13.703 1 90.5 2 ASN B C 1
ATOM 898 O O . ASN B 1 2 ? 3.977 -2.766 -12.852 1 90.5 2 ASN B O 1
ATOM 902 N N . THR B 1 3 ? 3.133 -4.5 -14.141 1 94.88 3 THR B N 1
ATOM 903 C CA . THR B 1 3 ? 3.9 -5.523 -13.438 1 94.88 3 THR B CA 1
ATOM 904 C C . THR B 1 3 ? 5.398 -5.324 -13.664 1 94.88 3 THR B C 1
ATOM 906 O O . THR B 1 3 ? 6.211 -5.664 -12.805 1 94.88 3 THR B O 1
ATOM 909 N N . LYS B 1 4 ? 5.742 -4.855 -14.797 1 96 4 LYS B N 1
ATOM 910 C CA . LYS B 1 4 ? 7.152 -4.602 -15.078 1 96 4 LYS B CA 1
ATOM 911 C C . LYS B 1 4 ? 7.707 -3.508 -14.172 1 96 4 LYS B C 1
ATOM 913 O O . LYS B 1 4 ? 8.844 -3.602 -13.695 1 96 4 LYS B O 1
ATOM 918 N N . ARG B 1 5 ? 6.926 -2.514 -13.984 1 93.56 5 ARG B N 1
ATOM 919 C CA . ARG B 1 5 ? 7.344 -1.445 -13.078 1 93.56 5 ARG B CA 1
ATOM 920 C C . ARG B 1 5 ? 7.418 -1.941 -11.641 1 93.56 5 ARG B C 1
ATOM 922 O O . ARG B 1 5 ? 8.344 -1.596 -10.906 1 93.56 5 ARG B O 1
ATOM 929 N N . LEU B 1 6 ? 6.422 -2.729 -11.289 1 95.31 6 LEU B N 1
ATOM 930 C CA . LEU B 1 6 ? 6.461 -3.346 -9.969 1 95.31 6 LEU B CA 1
ATOM 931 C C . LEU B 1 6 ? 7.73 -4.168 -9.789 1 95.31 6 LEU B C 1
ATOM 933 O O . LEU B 1 6 ? 8.422 -4.043 -8.773 1 95.31 6 LEU B O 1
ATOM 937 N N . GLY B 1 7 ? 8.008 -4.984 -10.758 1 97.81 7 GLY B N 1
ATOM 938 C CA . GLY B 1 7 ? 9.211 -5.809 -10.711 1 97.81 7 GLY B CA 1
ATOM 939 C C . GLY B 1 7 ? 10.484 -4.996 -10.586 1 97.81 7 GLY B C 1
ATOM 940 O O . GLY B 1 7 ? 11.383 -5.352 -9.82 1 97.81 7 GLY B O 1
ATOM 941 N N . ARG B 1 8 ? 10.578 -3.947 -11.344 1 96.19 8 ARG B N 1
ATOM 942 C CA . ARG B 1 8 ? 11.742 -3.066 -11.305 1 96.19 8 ARG B CA 1
ATOM 943 C C . ARG B 1 8 ? 11.93 -2.465 -9.914 1 96.19 8 ARG B C 1
ATOM 945 O O . ARG B 1 8 ? 13.047 -2.367 -9.414 1 96.19 8 ARG B O 1
ATOM 952 N N . LYS B 1 9 ? 10.883 -2.084 -9.289 1 92.31 9 LYS B N 1
ATOM 953 C CA . LYS B 1 9 ? 10.961 -1.481 -7.961 1 92.31 9 LYS B CA 1
ATOM 954 C C . LYS B 1 9 ? 11.406 -2.502 -6.918 1 92.31 9 LYS B C 1
ATOM 956 O O . LYS B 1 9 ? 12.18 -2.178 -6.016 1 92.31 9 LYS B O 1
ATOM 961 N N . ILE B 1 10 ? 10.898 -3.66 -7.027 1 97.06 10 ILE B N 1
ATOM 962 C CA . ILE B 1 10 ? 11.32 -4.727 -6.125 1 97.06 10 ILE B CA 1
ATOM 963 C C . ILE B 1 10 ? 12.82 -4.957 -6.266 1 97.06 10 ILE B C 1
ATOM 965 O O . ILE B 1 10 ? 13.547 -5.016 -5.266 1 97.06 10 ILE B O 1
ATOM 969 N N . ARG B 1 11 ? 13.25 -5.039 -7.516 1 97.94 11 ARG B N 1
ATOM 970 C CA . ARG B 1 11 ? 14.664 -5.25 -7.789 1 97.94 11 ARG B CA 1
ATOM 971 C C . ARG B 1 11 ? 15.516 -4.113 -7.223 1 97.94 11 ARG B C 1
ATOM 973 O O . ARG B 1 11 ? 16.547 -4.352 -6.605 1 97.94 11 ARG B O 1
ATOM 980 N N . GLU B 1 12 ? 15.109 -2.916 -7.488 1 93.12 12 GLU B N 1
ATOM 981 C CA . GLU B 1 12 ? 15.82 -1.737 -7.004 1 93.12 12 GLU B CA 1
ATOM 982 C C . GLU B 1 12 ? 15.93 -1.742 -5.484 1 93.12 12 GLU B C 1
ATOM 984 O O . GLU B 1 12 ? 17 -1.487 -4.93 1 93.12 12 GLU B O 1
ATOM 989 N N . LYS B 1 13 ? 14.883 -1.977 -4.758 1 89.44 13 LYS B N 1
ATOM 990 C CA . LYS B 1 13 ? 14.891 -2.02 -3.301 1 89.44 13 LYS B CA 1
ATOM 991 C C . LYS B 1 13 ? 15.75 -3.17 -2.789 1 89.44 13 LYS B C 1
ATOM 993 O O . LYS B 1 13 ? 16.469 -3.025 -1.794 1 89.44 13 LYS B O 1
ATOM 998 N N . ARG B 1 14 ? 15.586 -4.328 -3.461 1 96.94 14 ARG B N 1
ATOM 999 C CA . ARG B 1 14 ? 16.422 -5.465 -3.08 1 96.94 14 ARG B CA 1
ATOM 1000 C C . ARG B 1 14 ? 17.891 -5.098 -3.123 1 96.94 14 ARG B C 1
ATOM 1002 O O . ARG B 1 14 ? 18.641 -5.379 -2.182 1 96.94 14 ARG B O 1
ATOM 1009 N N . LYS B 1 15 ? 18.281 -4.465 -4.203 1 96 15 LYS B N 1
ATOM 1010 C CA . LYS B 1 15 ? 19.672 -4.051 -4.375 1 96 15 LYS B CA 1
ATOM 1011 C C . LYS B 1 15 ? 20.078 -3.018 -3.326 1 96 15 LYS B C 1
ATOM 1013 O O . LYS B 1 15 ? 21.188 -3.053 -2.811 1 96 15 LYS B O 1
ATOM 1018 N N . GLN B 1 16 ? 19.203 -2.135 -3.088 1 84.38 16 GLN B N 1
ATOM 1019 C CA . GLN B 1 16 ? 19.453 -1.122 -2.068 1 84.38 16 GLN B CA 1
ATOM 1020 C C . GLN B 1 16 ? 19.703 -1.763 -0.706 1 84.38 16 GLN B C 1
ATOM 1022 O O . GLN B 1 16 ? 20.484 -1.253 0.093 1 84.38 16 GLN B O 1
ATOM 1027 N N . CYS B 1 17 ? 19.078 -2.828 -0.43 1 88.62 17 CYS B N 1
ATOM 1028 C CA . CYS B 1 17 ? 19.219 -3.543 0.833 1 88.62 17 CYS B CA 1
ATOM 1029 C C . CYS B 1 17 ? 20.422 -4.465 0.805 1 88.62 17 CYS B C 1
ATOM 1031 O O . CYS B 1 17 ? 20.719 -5.141 1.793 1 88.62 17 CYS B O 1
ATOM 1033 N N . GLY B 1 18 ? 21.031 -4.555 -0.403 1 95.38 18 GLY B N 1
ATOM 1034 C CA . GLY B 1 18 ? 22.234 -5.359 -0.548 1 95.38 18 GLY B CA 1
ATOM 1035 C C . GLY B 1 18 ? 21.938 -6.848 -0.629 1 95.38 18 GLY B C 1
ATOM 1036 O O . GLY B 1 18 ? 22.781 -7.668 -0.267 1 95.38 18 GLY B O 1
ATOM 1037 N N . LEU B 1 19 ? 20.875 -7.262 -1.052 1 97.12 19 LEU B N 1
ATOM 1038 C CA . LEU B 1 19 ? 20.469 -8.664 -1.093 1 97.12 19 LEU B CA 1
ATOM 1039 C C . LEU B 1 19 ? 20.578 -9.219 -2.508 1 97.12 19 LEU B C 1
ATOM 1041 O O . LEU B 1 19 ? 20.312 -8.508 -3.48 1 97.12 19 LEU B O 1
ATOM 1045 N N . THR B 1 20 ? 20.906 -10.445 -2.586 1 98.38 20 THR B N 1
ATOM 1046 C CA . THR B 1 20 ? 20.719 -11.195 -3.826 1 98.38 20 THR B CA 1
ATOM 1047 C C . THR B 1 20 ? 19.281 -11.695 -3.947 1 98.38 20 THR B C 1
ATOM 1049 O O . THR B 1 20 ? 18.516 -11.633 -2.984 1 98.38 20 THR B O 1
ATOM 1052 N N . SER B 1 21 ? 18.922 -12.109 -5.156 1 98.19 21 SER B N 1
ATOM 1053 C CA . SER B 1 21 ? 17.594 -12.68 -5.34 1 98.19 21 SER B CA 1
ATOM 1054 C C . SER B 1 21 ? 17.391 -13.898 -4.445 1 98.19 21 SER B C 1
ATOM 1056 O O . SER B 1 21 ? 16.312 -14.078 -3.871 1 98.19 21 SER B O 1
ATOM 1058 N N . GLN B 1 22 ? 18.422 -14.727 -4.328 1 98.5 22 GLN B N 1
ATOM 1059 C CA . GLN B 1 22 ? 18.359 -15.914 -3.48 1 98.5 22 GLN B CA 1
ATOM 1060 C C . GLN B 1 22 ? 18.172 -15.539 -2.014 1 98.5 22 GLN B C 1
ATOM 1062 O O . GLN B 1 22 ? 17.359 -16.141 -1.311 1 98.5 22 GLN B O 1
ATOM 1067 N N . GLN B 1 23 ? 18.906 -14.578 -1.597 1 98.44 23 GLN B N 1
ATOM 1068 C CA . GLN B 1 23 ? 18.797 -14.125 -0.213 1 98.44 23 GLN B CA 1
ATOM 1069 C C . GLN B 1 23 ? 17.406 -13.578 0.074 1 98.44 23 GLN B C 1
ATOM 1071 O O . GLN B 1 23 ? 16.828 -13.852 1.129 1 98.44 23 GLN B O 1
ATOM 1076 N N . LEU B 1 24 ? 16.875 -12.781 -0.81 1 98.44 24 LEU B N 1
ATOM 1077 C CA . LEU B 1 24 ? 15.523 -12.266 -0.651 1 98.44 24 LEU B CA 1
ATOM 1078 C C . LEU B 1 24 ? 14.508 -13.398 -0.62 1 98.44 24 LEU B C 1
ATOM 1080 O O . LEU B 1 24 ? 13.562 -13.375 0.173 1 98.44 24 LEU B O 1
ATOM 1084 N N . ALA B 1 25 ? 14.656 -14.344 -1.503 1 98.5 25 ALA B N 1
ATOM 1085 C CA . ALA B 1 25 ? 13.773 -15.508 -1.562 1 98.5 25 ALA B CA 1
ATOM 1086 C C . ALA B 1 25 ? 13.742 -16.234 -0.225 1 98.5 25 ALA B C 1
ATOM 1088 O O . ALA B 1 25 ? 12.68 -16.625 0.259 1 98.5 25 ALA B O 1
ATOM 1089 N N . ASP B 1 26 ? 14.891 -16.406 0.324 1 98.12 26 ASP B N 1
ATOM 1090 C CA . ASP B 1 26 ? 15 -17.078 1.618 1 98.12 26 ASP B CA 1
ATOM 1091 C C . ASP B 1 26 ? 14.266 -16.297 2.705 1 98.12 26 ASP B C 1
ATOM 1093 O O . ASP B 1 26 ? 13.539 -16.875 3.512 1 98.12 26 ASP B O 1
ATOM 1097 N N . LEU B 1 27 ? 14.453 -15.031 2.715 1 96.69 27 LEU B N 1
ATOM 1098 C CA . LEU B 1 27 ? 13.828 -14.164 3.709 1 96.69 27 LEU B CA 1
ATOM 1099 C C . LEU B 1 27 ? 12.305 -14.195 3.586 1 96.69 27 LEU B C 1
ATOM 1101 O O . LEU B 1 27 ? 11.594 -14.125 4.59 1 96.69 27 LEU B O 1
ATOM 1105 N N . CYS B 1 28 ? 11.844 -14.289 2.371 1 97 28 CYS B N 1
ATOM 1106 C CA . CYS B 1 28 ? 10.406 -14.266 2.109 1 97 28 CYS B CA 1
ATOM 1107 C C . CYS B 1 28 ? 9.836 -15.68 2.09 1 97 28 CYS B C 1
ATOM 1109 O O . CYS B 1 28 ? 8.641 -15.867 1.866 1 97 28 CYS B O 1
ATOM 1111 N N . HIS B 1 29 ? 10.656 -16.641 2.236 1 97.69 29 HIS B N 1
ATOM 1112 C CA . HIS B 1 29 ? 10.273 -18.031 2.299 1 97.69 29 HIS B CA 1
ATOM 1113 C C . HIS B 1 29 ? 9.625 -18.484 0.998 1 97.69 29 HIS B C 1
ATOM 1115 O O . HIS B 1 29 ? 8.555 -19.109 1.017 1 97.69 29 HIS B O 1
ATOM 1121 N N . VAL B 1 30 ? 10.211 -18.172 -0.065 1 97.69 30 VAL B N 1
ATOM 1122 C CA . VAL B 1 30 ? 9.812 -18.625 -1.392 1 97.69 30 VAL B CA 1
ATOM 1123 C C . VAL B 1 30 ? 11.031 -19.078 -2.174 1 97.69 30 VAL B C 1
ATOM 1125 O O . VAL B 1 30 ? 12.164 -19 -1.683 1 97.69 30 VAL B O 1
ATOM 1128 N N . HIS B 1 31 ? 10.734 -19.609 -3.342 1 97.38 31 HIS B N 1
ATOM 1129 C CA . HIS B 1 31 ? 11.828 -20.047 -4.199 1 97.38 31 HIS B CA 1
ATOM 1130 C C . HIS B 1 31 ? 12.422 -18.875 -4.973 1 97.38 31 HIS B C 1
ATOM 1132 O O . HIS B 1 31 ? 11.695 -17.969 -5.375 1 97.38 31 HIS B O 1
ATOM 1138 N N . ASP B 1 32 ? 13.797 -19 -5.23 1 97.19 32 ASP B N 1
ATOM 1139 C CA . ASP B 1 32 ? 14.523 -17.938 -5.941 1 97.19 32 ASP B CA 1
ATOM 1140 C C . ASP B 1 32 ? 13.898 -17.672 -7.309 1 97.19 32 ASP B C 1
ATOM 1142 O O . ASP B 1 32 ? 13.828 -16.531 -7.75 1 97.19 32 ASP B O 1
ATOM 1146 N N . GLY B 1 33 ? 13.461 -18.672 -7.91 1 98 33 GLY B N 1
ATOM 1147 C CA . GLY B 1 33 ? 12.828 -18.516 -9.211 1 98 33 GLY B CA 1
ATOM 1148 C C . GLY B 1 33 ? 11.609 -17.625 -9.18 1 98 33 GLY B C 1
ATOM 1149 O O . GLY B 1 33 ? 11.328 -16.906 -10.141 1 98 33 GLY B O 1
ATOM 1150 N N . TYR B 1 34 ? 10.891 -17.672 -8.125 1 97.62 34 TYR B N 1
ATOM 1151 C CA . TYR B 1 34 ? 9.703 -16.844 -7.965 1 97.62 34 TYR B CA 1
ATOM 1152 C C . TYR B 1 34 ? 10.07 -15.367 -7.871 1 97.62 34 TYR B C 1
ATOM 1154 O O . TYR B 1 34 ? 9.438 -14.523 -8.508 1 97.62 34 TYR B O 1
ATOM 1162 N N . ILE B 1 35 ? 11.102 -15.062 -7.082 1 98.38 35 ILE B N 1
ATOM 1163 C CA . ILE B 1 35 ? 11.586 -13.688 -6.961 1 98.38 35 ILE B CA 1
ATOM 1164 C C . ILE B 1 35 ? 12.016 -13.164 -8.328 1 98.38 35 ILE B C 1
ATOM 1166 O O . ILE B 1 35 ? 11.695 -12.039 -8.703 1 98.38 35 ILE B O 1
ATOM 1170 N N . ARG B 1 36 ? 12.734 -13.992 -9.055 1 98.25 36 ARG B N 1
ATOM 1171 C CA . ARG B 1 36 ? 13.195 -13.594 -10.375 1 98.25 36 ARG B CA 1
ATOM 1172 C C . ARG B 1 36 ? 12.023 -13.305 -11.312 1 98.25 36 ARG B C 1
ATOM 1174 O O . ARG B 1 36 ? 12.062 -12.344 -12.086 1 98.25 36 ARG B O 1
ATOM 1181 N N . GLN B 1 37 ? 11.031 -14.133 -11.227 1 98.38 37 GLN B N 1
ATOM 1182 C CA . GLN B 1 37 ? 9.844 -13.922 -12.047 1 98.38 37 GLN B CA 1
ATOM 1183 C C . GLN B 1 37 ? 9.125 -12.641 -11.641 1 98.38 37 GLN B C 1
ATOM 1185 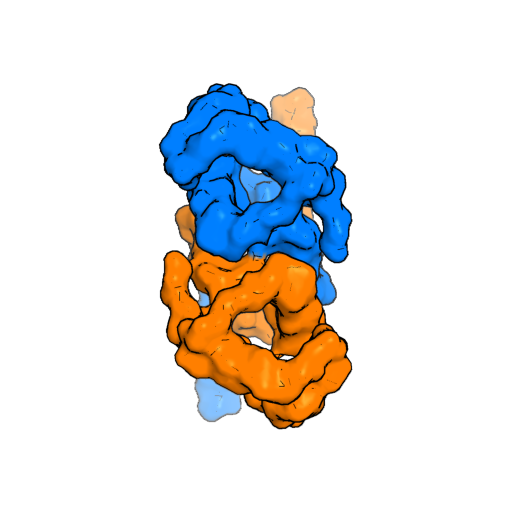O O . GLN B 1 37 ? 8.586 -11.93 -12.5 1 98.38 37 GLN B O 1
ATOM 1190 N N . LEU B 1 38 ? 9.047 -12.336 -10.422 1 98.06 38 LEU B N 1
ATOM 1191 C CA . LEU B 1 38 ? 8.453 -11.094 -9.945 1 98.06 38 LEU B CA 1
ATOM 1192 C C . LEU B 1 38 ? 9.219 -9.883 -10.477 1 98.06 38 LEU B C 1
ATOM 1194 O O . LEU B 1 38 ? 8.617 -8.945 -11.008 1 98.06 38 LEU B O 1
ATOM 1198 N N . GLU B 1 39 ? 10.547 -9.992 -10.359 1 98.25 39 GLU B N 1
ATOM 1199 C CA . GLU B 1 39 ? 11.398 -8.852 -10.695 1 98.25 39 GLU B CA 1
ATOM 1200 C C . GLU B 1 39 ? 11.391 -8.586 -12.195 1 98.25 39 GLU B C 1
ATOM 1202 O O . GLU B 1 39 ? 11.68 -7.469 -12.633 1 98.25 39 GLU B O 1
ATOM 1207 N N . SER B 1 40 ? 11.039 -9.602 -12.945 1 97.56 40 SER B N 1
ATOM 1208 C CA . SER B 1 40 ? 10.992 -9.445 -14.391 1 97.56 40 SER B CA 1
ATOM 1209 C C . SER B 1 40 ? 9.578 -9.102 -14.867 1 97.56 40 SER B C 1
ATOM 1211 O O . SER B 1 40 ? 9.344 -8.953 -16.062 1 97.56 40 SER B O 1
ATOM 1213 N N . GLY B 1 41 ? 8.656 -9.016 -14.008 1 97.06 41 GLY B N 1
ATOM 1214 C CA . GLY B 1 41 ? 7.293 -8.625 -14.344 1 97.06 41 GLY B CA 1
ATOM 1215 C C . GLY B 1 41 ? 6.453 -9.781 -14.859 1 97.06 41 GLY B C 1
ATOM 1216 O O . GLY B 1 41 ? 5.336 -9.57 -15.344 1 97.06 41 GLY B O 1
ATOM 1217 N N . LYS B 1 42 ? 6.91 -10.992 -14.727 1 97 42 LYS B N 1
ATOM 1218 C CA . LYS B 1 42 ? 6.215 -12.164 -15.25 1 97 42 LYS B CA 1
ATOM 1219 C C . LYS B 1 42 ? 5.137 -12.641 -14.281 1 97 42 LYS B C 1
ATOM 1221 O O . LYS B 1 42 ? 4.223 -13.367 -14.68 1 97 42 LYS B O 1
ATOM 1226 N N . LYS B 1 43 ? 5.219 -12.312 -13.062 1 96 43 LYS B N 1
ATOM 1227 C CA . LYS B 1 43 ? 4.238 -12.68 -12.039 1 96 43 LYS B CA 1
ATOM 1228 C C . LYS B 1 43 ? 3.887 -11.484 -11.164 1 96 43 LYS B C 1
ATOM 1230 O O . LYS B 1 43 ? 4.641 -10.508 -11.102 1 96 43 LYS B O 1
ATOM 1235 N N . VAL B 1 44 ? 2.77 -11.547 -10.57 1 95.19 44 VAL B N 1
ATOM 1236 C CA . VAL B 1 44 ? 2.328 -10.602 -9.555 1 95.19 44 VAL B CA 1
ATOM 1237 C C . VAL B 1 44 ? 2.33 -11.273 -8.18 1 95.19 44 VAL B C 1
ATOM 1239 O O . VAL B 1 44 ? 1.883 -12.422 -8.047 1 95.19 44 VAL B O 1
ATOM 1242 N N . PRO B 1 45 ? 2.963 -10.625 -7.25 1 95.94 45 PRO B N 1
ATOM 1243 C CA . PRO B 1 45 ? 2.967 -11.258 -5.934 1 95.94 45 PRO B CA 1
ATOM 1244 C C . PRO B 1 45 ? 1.567 -11.391 -5.336 1 95.94 45 PRO B C 1
ATOM 1246 O O . PRO B 1 45 ? 0.688 -10.578 -5.629 1 95.94 45 PRO B O 1
ATOM 1249 N N . SER B 1 46 ? 1.436 -12.461 -4.547 1 93.31 46 SER B N 1
ATOM 1250 C CA . SER B 1 46 ? 0.253 -12.523 -3.695 1 93.31 46 SER B CA 1
ATOM 1251 C C . SER B 1 46 ? 0.266 -11.414 -2.648 1 93.31 46 SER B C 1
ATOM 1253 O O . SER B 1 46 ? 1.296 -10.773 -2.428 1 93.31 46 SER B O 1
ATOM 1255 N N . MET B 1 47 ? -0.844 -11.219 -2.035 1 93.06 47 MET B N 1
ATOM 1256 C CA . MET B 1 47 ? -0.928 -10.18 -1.015 1 93.06 47 MET B CA 1
ATOM 1257 C C . MET B 1 47 ? 0.009 -10.484 0.15 1 93.06 47 MET B C 1
ATOM 1259 O O . MET B 1 47 ? 0.779 -9.617 0.574 1 93.06 47 MET B O 1
ATOM 1263 N N . PRO B 1 48 ? 0.034 -11.719 0.697 1 92.38 48 PRO B N 1
ATOM 1264 C CA . PRO B 1 48 ? 0.979 -12.016 1.777 1 92.38 48 PRO B CA 1
ATOM 1265 C C . PRO B 1 48 ? 2.434 -11.812 1.359 1 92.38 48 PRO B C 1
ATOM 1267 O O . PRO B 1 48 ? 3.242 -11.305 2.145 1 92.38 48 PRO B O 1
ATOM 1270 N N . LEU B 1 49 ? 2.717 -12.18 0.173 1 95.25 49 LEU B N 1
ATOM 1271 C CA . LEU B 1 49 ? 4.09 -12.016 -0.293 1 95.25 49 LEU B CA 1
ATOM 1272 C C . LEU B 1 49 ? 4.434 -10.531 -0.453 1 95.25 49 LEU B C 1
ATOM 1274 O O . LEU B 1 49 ? 5.555 -10.117 -0.156 1 95.25 49 LEU B O 1
ATOM 1278 N N . LEU B 1 50 ? 3.486 -9.773 -1.001 1 96 50 LEU B N 1
ATOM 1279 C CA . LEU B 1 50 ? 3.705 -8.328 -1.093 1 96 50 LEU B CA 1
ATOM 1280 C C . LEU B 1 50 ? 4.09 -7.754 0.264 1 96 50 LEU B C 1
ATOM 1282 O O . LEU B 1 50 ? 5.027 -6.957 0.36 1 96 50 LEU B O 1
ATOM 1286 N N . LEU B 1 51 ? 3.424 -8.117 1.261 1 92.75 51 LEU B N 1
ATOM 1287 C CA . LEU B 1 51 ? 3.686 -7.594 2.596 1 92.75 51 LEU B CA 1
ATOM 1288 C C . LEU B 1 51 ? 5.051 -8.047 3.102 1 92.75 51 LEU B C 1
ATOM 1290 O O . LEU B 1 51 ? 5.785 -7.266 3.707 1 92.75 51 LEU B O 1
ATOM 1294 N N . SER B 1 52 ? 5.363 -9.297 2.873 1 94.31 52 SER B N 1
ATOM 1295 C CA . SER B 1 52 ? 6.68 -9.805 3.246 1 94.31 52 SER B CA 1
ATOM 1296 C C . SER B 1 52 ? 7.789 -9.031 2.539 1 94.31 52 SER B C 1
ATOM 1298 O O . SER B 1 52 ? 8.805 -8.695 3.15 1 94.31 52 SER B O 1
ATOM 1300 N N . LEU B 1 53 ? 7.578 -8.812 1.265 1 96.25 53 LEU B N 1
ATOM 1301 C CA . LEU B 1 53 ? 8.539 -8.039 0.483 1 96.25 53 LEU B CA 1
ATOM 1302 C C . LEU B 1 53 ? 8.711 -6.641 1.06 1 96.25 53 LEU B C 1
ATOM 1304 O O . LEU B 1 53 ? 9.836 -6.152 1.181 1 96.25 53 LEU B O 1
ATOM 1308 N N . CYS B 1 54 ? 7.652 -6.059 1.336 1 91.25 54 CYS B N 1
ATOM 1309 C CA . CYS B 1 54 ? 7.715 -4.715 1.9 1 91.25 54 CYS B CA 1
ATOM 1310 C C . CYS B 1 54 ? 8.492 -4.707 3.209 1 91.25 54 CYS B C 1
ATOM 1312 O O . CYS B 1 54 ? 9.305 -3.811 3.447 1 91.25 54 CYS B O 1
ATOM 1314 N N . ASP B 1 55 ? 8.281 -5.672 4.051 1 87.81 55 ASP B N 1
ATOM 1315 C CA . ASP B 1 55 ? 8.977 -5.77 5.336 1 87.81 55 ASP B CA 1
ATOM 1316 C C . ASP B 1 55 ? 10.477 -5.984 5.137 1 87.81 55 ASP B C 1
ATOM 1318 O O . ASP B 1 55 ? 11.289 -5.289 5.738 1 87.81 55 ASP B O 1
ATOM 1322 N N . GLU B 1 56 ? 10.781 -6.891 4.262 1 92.12 56 GLU B N 1
ATOM 1323 C CA . GLU B 1 56 ? 12.172 -7.293 4.094 1 92.12 56 GLU B CA 1
ATOM 1324 C C . GLU B 1 56 ? 12.961 -6.242 3.318 1 92.12 56 GLU B C 1
ATOM 1326 O O . GLU B 1 56 ? 14.18 -6.129 3.475 1 92.12 56 GLU B O 1
ATOM 1331 N N . LEU B 1 57 ? 12.273 -5.461 2.529 1 91.5 57 LEU B N 1
ATOM 1332 C CA . LEU B 1 57 ? 12.938 -4.473 1.69 1 91.5 57 LEU B CA 1
ATOM 1333 C C . LEU B 1 57 ? 12.773 -3.07 2.271 1 91.5 57 LEU B C 1
ATOM 1335 O O . LEU B 1 57 ? 13.109 -2.08 1.616 1 91.5 57 LEU B O 1
ATOM 1339 N N . GLU B 1 58 ? 12.18 -3.021 3.406 1 81.25 58 GLU B N 1
ATOM 1340 C CA . GLU B 1 58 ? 12.008 -1.769 4.133 1 81.25 58 GLU B CA 1
ATOM 1341 C C . GLU B 1 58 ? 11.297 -0.724 3.279 1 81.25 58 GLU B C 1
ATOM 1343 O O . GLU B 1 58 ? 11.789 0.396 3.123 1 81.25 58 GLU B O 1
ATOM 1348 N N . THR B 1 59 ? 10.25 -1.077 2.75 1 84.5 59 THR B N 1
ATOM 1349 C CA . THR B 1 59 ? 9.43 -0.226 1.898 1 84.5 59 THR B CA 1
ATOM 1350 C C . THR B 1 59 ? 7.945 -0.417 2.213 1 84.5 59 THR B C 1
ATOM 1352 O O . THR B 1 59 ? 7.594 -0.931 3.277 1 84.5 59 THR B O 1
ATOM 1355 N N . SER B 1 60 ? 7.082 0.084 1.302 1 84.56 60 SER B N 1
ATOM 1356 C CA . SER B 1 60 ? 5.652 0.065 1.594 1 84.56 60 SER B CA 1
ATOM 1357 C C . SER B 1 60 ? 4.848 -0.383 0.379 1 84.56 60 SER B C 1
ATOM 1359 O O . SER B 1 60 ? 5.324 -0.293 -0.755 1 84.56 60 SER B O 1
ATOM 1361 N N . PRO B 1 61 ? 3.664 -0.843 0.669 1 91.19 61 PRO B N 1
ATOM 1362 C CA . PRO B 1 61 ? 2.783 -1.166 -0.456 1 91.19 61 PRO B CA 1
ATOM 1363 C C . PRO B 1 61 ? 2.535 0.03 -1.373 1 91.19 61 PRO B C 1
ATOM 1365 O O . PRO B 1 61 ? 2.525 -0.119 -2.598 1 91.19 61 PRO B O 1
ATOM 1368 N N . ASN B 1 62 ? 2.406 1.171 -0.778 1 86.38 62 ASN B N 1
ATOM 1369 C CA . ASN B 1 62 ? 2.197 2.365 -1.59 1 86.38 62 ASN B CA 1
ATOM 1370 C C . ASN B 1 62 ? 3.346 2.586 -2.568 1 86.38 62 ASN B C 1
ATOM 1372 O O . ASN B 1 62 ? 3.119 2.914 -3.734 1 86.38 62 ASN B O 1
ATOM 1376 N N . TYR B 1 63 ? 4.531 2.461 -2.023 1 81.5 63 TYR B N 1
ATOM 1377 C CA . TYR B 1 63 ? 5.703 2.689 -2.865 1 81.5 63 TYR B CA 1
ATOM 1378 C C . TYR B 1 63 ? 5.777 1.659 -3.984 1 81.5 63 TYR B C 1
ATOM 1380 O O . TYR B 1 63 ? 5.879 2.018 -5.16 1 81.5 63 TYR B O 1
ATOM 1388 N N . LEU B 1 64 ? 5.695 0.322 -3.604 1 90.62 64 LEU B N 1
ATOM 1389 C CA . LEU B 1 64 ? 5.883 -0.746 -4.578 1 90.62 64 LEU B CA 1
ATOM 1390 C C . LEU B 1 64 ? 4.785 -0.718 -5.633 1 90.62 64 LEU B C 1
ATOM 1392 O O . LEU B 1 64 ? 5.035 -1.004 -6.809 1 90.62 64 LEU B O 1
ATOM 1396 N N . LEU B 1 65 ? 3.598 -0.303 -5.16 1 91 65 LEU B N 1
ATOM 1397 C CA . LEU B 1 65 ? 2.463 -0.338 -6.074 1 91 65 LEU B CA 1
ATOM 1398 C C . LEU B 1 65 ? 2.273 1.013 -6.758 1 91 65 LEU B C 1
ATOM 1400 O O . LEU B 1 65 ? 1.305 1.211 -7.492 1 91 65 LEU B O 1
ATOM 1404 N N . GLU B 1 66 ? 3.096 1.901 -6.52 1 82.88 66 GLU B N 1
ATOM 1405 C CA . GLU B 1 66 ? 3.061 3.236 -7.105 1 82.88 66 GLU B CA 1
ATOM 1406 C C . GLU B 1 66 ? 1.718 3.916 -6.855 1 82.88 66 GLU B C 1
ATOM 1408 O O . GLU B 1 66 ? 1.126 4.492 -7.77 1 82.88 66 GLU B O 1
ATOM 1413 N N . TYR B 1 67 ? 1.204 3.527 -5.738 1 77.88 67 TYR B N 1
ATOM 1414 C CA . TYR B 1 67 ? -0.087 4.109 -5.387 1 77.88 67 TYR B CA 1
ATOM 1415 C C . TYR B 1 67 ? 0.084 5.504 -4.797 1 77.88 67 TYR B C 1
ATOM 1417 O O . TYR B 1 67 ? 0.804 5.684 -3.814 1 77.88 67 TYR B O 1
ATOM 1425 N N . ALA B 1 68 ? 0.002 6.488 -5.707 1 57.56 68 ALA B N 1
ATOM 1426 C CA . ALA B 1 68 ? 0.091 7.887 -5.293 1 57.56 68 ALA B CA 1
ATOM 1427 C C . ALA B 1 68 ? -1.097 8.273 -4.418 1 57.56 68 ALA B C 1
ATOM 1429 O O . ALA B 1 68 ? -2.236 7.906 -4.707 1 57.56 68 ALA B O 1
ATOM 1430 N N . GLU B 1 69 ? -0.926 8.156 -3.15 1 49.41 69 GLU B N 1
ATOM 1431 C CA . GLU B 1 69 ? -2.041 8.609 -2.324 1 49.41 69 GLU B CA 1
ATOM 1432 C C . GLU B 1 69 ? -2.791 9.758 -2.994 1 49.41 69 GLU B C 1
ATOM 1434 O O . GLU B 1 69 ? -2.223 10.484 -3.812 1 49.41 69 GLU B O 1
ATOM 1439 N N . ALA B 1 70 ? -4.031 9.789 -3.049 1 46.59 70 ALA B N 1
ATOM 1440 C CA . ALA B 1 70 ? -4.746 10.938 -3.602 1 46.59 70 ALA B CA 1
ATOM 1441 C C . ALA B 1 70 ? -3.838 12.164 -3.684 1 46.59 70 ALA B C 1
ATOM 1443 O O . ALA B 1 70 ? -2.76 12.188 -3.086 1 46.59 70 ALA B O 1
ATOM 1444 N N . GLY B 1 71 ? -4.641 13.43 -4.121 1 42.31 71 GLY B N 1
ATOM 1445 C CA . GLY B 1 71 ? -4.133 14.734 -4.52 1 42.31 71 GLY B CA 1
ATOM 1446 C C . GLY B 1 71 ? -2.939 15.188 -3.701 1 42.31 71 GLY B C 1
ATOM 1447 O O . GLY B 1 71 ? -1.799 15.117 -4.164 1 42.31 71 GLY B O 1
ATOM 1448 N N . ASP B 1 72 ? -3.254 15.953 -2.779 1 45.69 72 ASP B N 1
ATOM 1449 C CA . ASP B 1 72 ? -2.377 16.734 -1.91 1 45.69 72 ASP B CA 1
ATOM 1450 C C . ASP B 1 72 ? -1.442 15.82 -1.116 1 45.69 72 ASP B C 1
ATOM 1452 O O . ASP B 1 72 ? -0.306 16.203 -0.821 1 45.69 72 ASP B O 1
ATOM 1456 N N . ASP B 1 73 ? -1.743 14.57 -0.979 1 51.69 73 ASP B N 1
ATOM 1457 C CA . ASP B 1 73 ? -0.98 13.695 -0.098 1 51.69 73 ASP B CA 1
ATOM 1458 C C . ASP B 1 73 ? 0.229 13.109 -0.821 1 51.69 73 ASP B C 1
ATOM 1460 O O . ASP B 1 73 ? 1.258 12.836 -0.199 1 51.69 73 ASP B O 1
ATOM 1464 N N . LYS B 1 74 ? 0.067 13.086 -2.062 1 51.81 74 LYS B N 1
ATOM 1465 C CA . LYS B 1 74 ? 1.18 12.531 -2.832 1 51.81 74 LYS B CA 1
ATOM 1466 C C . LYS B 1 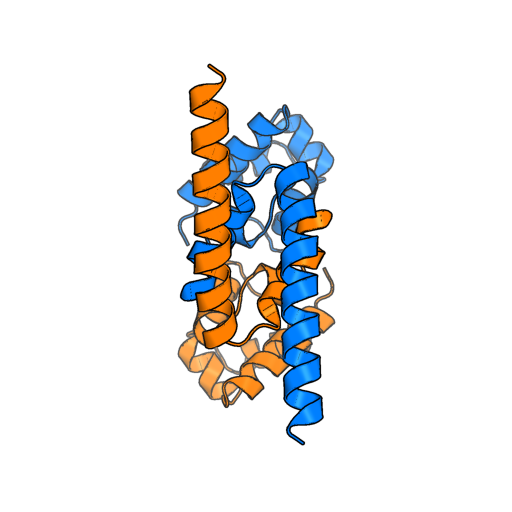74 ? 2.406 13.438 -2.742 1 51.81 74 LYS B C 1
ATOM 1468 O O . LYS B 1 74 ? 3.531 12.953 -2.596 1 51.81 74 LYS B O 1
ATOM 1473 N N . GLN B 1 75 ? 2.02 14.594 -3.092 1 54.12 75 GLN B N 1
ATOM 1474 C CA . GLN B 1 75 ? 3.109 15.562 -3.035 1 54.12 75 GLN B CA 1
ATOM 1475 C C . GLN B 1 75 ? 3.773 15.57 -1.661 1 54.12 75 GLN B C 1
ATOM 1477 O O . GLN B 1 75 ? 5 15.633 -1.561 1 54.12 75 GLN B O 1
ATOM 1482 N N . LEU B 1 76 ? 2.895 15.531 -0.68 1 61.19 76 LEU B N 1
ATOM 1483 C CA . LEU B 1 76 ? 3.381 15.539 0.696 1 61.19 76 LEU B CA 1
ATOM 1484 C C . LEU B 1 76 ? 4.176 14.281 1.002 1 61.19 76 LEU B C 1
ATOM 1486 O O . LEU B 1 76 ? 5.262 14.352 1.582 1 61.19 76 LEU B O 1
ATOM 1490 N N . LEU B 1 77 ? 3.666 13.25 0.544 1 58.03 77 LEU B N 1
ATOM 1491 C CA . LEU B 1 77 ? 4.312 11.977 0.812 1 58.03 77 LEU B CA 1
ATOM 1492 C C . LEU B 1 77 ? 5.637 11.867 0.066 1 58.03 77 LEU B C 1
ATOM 1494 O O . LEU B 1 77 ? 6.625 11.367 0.612 1 58.03 77 LEU B O 1
ATOM 1498 N N . ASN B 1 78 ? 5.613 12.305 -1.105 1 58.19 78 ASN B N 1
ATOM 1499 C CA . ASN B 1 78 ? 6.84 12.289 -1.895 1 58.19 78 ASN B CA 1
ATOM 1500 C C . ASN B 1 78 ? 7.941 13.109 -1.23 1 58.19 78 ASN B C 1
ATOM 1502 O O . ASN B 1 78 ? 9.117 12.734 -1.278 1 58.19 78 ASN B O 1
ATOM 1506 N N . ARG B 1 79 ? 7.508 14.266 -0.744 1 61.25 79 ARG B N 1
ATOM 1507 C CA . ARG B 1 79 ? 8.469 15.117 -0.047 1 61.25 79 ARG B CA 1
ATOM 1508 C C . ARG B 1 79 ? 8.969 14.453 1.228 1 61.25 79 ARG B C 1
ATOM 1510 O O . ARG B 1 79 ? 10.164 14.516 1.536 1 61.25 79 ARG B O 1
ATOM 1517 N N . LEU B 1 80 ? 8.094 13.727 1.82 1 64.88 80 LEU B N 1
ATOM 1518 C CA . LEU B 1 80 ? 8.414 13.109 3.1 1 64.88 80 LEU B CA 1
ATOM 1519 C C . LEU B 1 80 ? 9.406 11.961 2.912 1 64.88 80 LEU B C 1
ATOM 1521 O O . LEU B 1 80 ? 10.297 11.758 3.738 1 64.88 80 LEU B O 1
ATOM 1525 N N . TYR B 1 81 ? 9.234 11.352 1.867 1 57.16 81 TYR B N 1
ATOM 1526 C CA . TYR B 1 81 ? 10.062 10.188 1.592 1 57.16 81 TYR B CA 1
ATOM 1527 C C . TYR B 1 81 ? 11.484 10.602 1.221 1 57.16 81 TYR B C 1
ATOM 1529 O O . TYR B 1 81 ? 12.414 9.797 1.296 1 57.16 81 TYR B O 1
ATOM 1537 N N . LYS B 1 82 ? 11.68 11.766 0.778 1 60.34 82 LYS B N 1
ATOM 1538 C CA . LYS B 1 82 ? 13 12.273 0.411 1 60.34 82 LYS B CA 1
ATOM 1539 C C . LYS B 1 82 ? 13.773 12.727 1.644 1 60.34 82 LYS B C 1
ATOM 1541 O O . LYS B 1 82 ? 14.969 13.023 1.559 1 60.34 82 LYS B O 1
ATOM 1546 N N . LEU B 1 83 ? 13.086 12.828 2.672 1 68 83 LEU B N 1
ATOM 1547 C CA . LEU B 1 83 ? 13.703 13.312 3.902 1 68 83 LEU B CA 1
ATOM 1548 C C . LEU B 1 83 ? 14.539 12.227 4.562 1 68 83 LEU B C 1
ATOM 1550 O O . LEU B 1 83 ? 14.164 11.047 4.535 1 68 83 LEU B O 1
ATOM 1554 N N . SER B 1 84 ? 15.703 12.625 5.031 1 65.06 84 SER B N 1
ATOM 1555 C CA . SER B 1 84 ? 16.516 11.734 5.859 1 65.06 84 SER B CA 1
ATOM 1556 C C . SER B 1 84 ? 15.812 11.406 7.168 1 65.06 84 SER B C 1
ATOM 1558 O O . SER B 1 84 ? 14.859 12.086 7.555 1 65.06 84 SER B O 1
ATOM 1560 N N . PRO B 1 85 ? 16.234 10.352 7.883 1 66.88 85 PRO B N 1
ATOM 1561 C CA . PRO B 1 85 ? 15.648 10.031 9.188 1 66.88 85 PRO B CA 1
ATOM 1562 C C . PRO B 1 85 ? 15.688 11.203 10.156 1 66.88 85 PRO B C 1
ATOM 1564 O O . PRO B 1 85 ? 14.742 11.422 10.914 1 66.88 85 PRO B O 1
ATOM 1567 N N . GLU B 1 86 ? 16.828 11.898 10.148 1 73.56 86 GLU B N 1
ATOM 1568 C CA . GLU B 1 86 ? 16.969 13.07 11.008 1 73.56 86 GLU B CA 1
ATOM 1569 C C . GLU B 1 86 ? 15.961 14.156 10.625 1 73.56 86 GLU B C 1
ATOM 1571 O O . GLU B 1 86 ? 15.344 14.766 11.5 1 73.56 86 GLU B O 1
ATOM 1576 N N . GLN B 1 87 ? 15.836 14.352 9.328 1 72.06 87 GLN B N 1
ATOM 1577 C CA . GLN B 1 87 ? 14.883 15.344 8.836 1 72.06 87 GLN B CA 1
ATOM 1578 C C . GLN B 1 87 ? 13.445 14.93 9.148 1 72.06 87 GLN B C 1
ATOM 1580 O O . GLN B 1 87 ? 12.617 15.766 9.5 1 72.06 87 GLN B O 1
ATOM 1585 N N . LYS B 1 88 ? 13.156 13.758 9.055 1 71.31 88 LYS B N 1
ATOM 1586 C CA . LYS B 1 88 ? 11.828 13.227 9.344 1 71.31 88 LYS B CA 1
ATOM 1587 C C . LYS B 1 88 ? 11.453 13.469 10.805 1 71.31 88 LYS B C 1
ATOM 1589 O O . LYS B 1 88 ? 10.328 13.875 11.102 1 71.31 88 LYS B O 1
ATOM 1594 N N . ASN B 1 89 ? 12.328 13.102 11.68 1 73 89 ASN B N 1
ATOM 1595 C CA . ASN B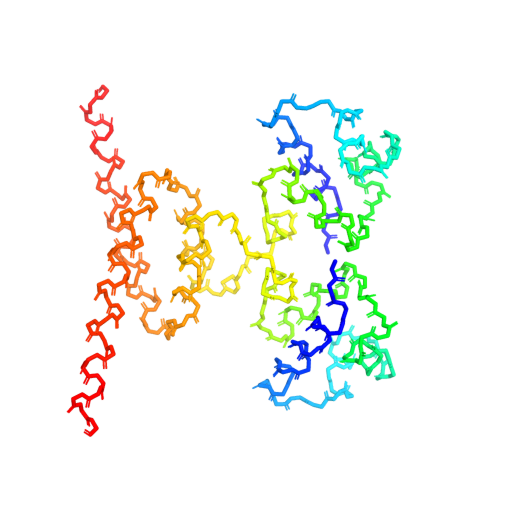 1 89 ? 12.086 13.32 13.102 1 73 89 ASN B CA 1
ATOM 1596 C C . ASN B 1 89 ? 11.789 14.789 13.398 1 73 89 ASN B C 1
ATOM 1598 O O . ASN B 1 89 ? 10.891 15.094 14.188 1 73 89 ASN B O 1
ATOM 1602 N N . THR B 1 90 ? 12.562 15.664 12.766 1 77.38 90 THR B N 1
ATOM 1603 C CA . THR B 1 90 ? 12.328 17.094 12.922 1 77.38 90 THR B CA 1
ATOM 1604 C C . THR B 1 90 ? 10.938 17.469 12.398 1 77.38 90 THR B C 1
ATOM 1606 O O . THR B 1 90 ? 10.234 18.266 13.023 1 77.38 90 THR B O 1
ATOM 1609 N N . MET B 1 91 ? 10.547 16.891 11.305 1 75.5 91 MET B N 1
ATOM 1610 C C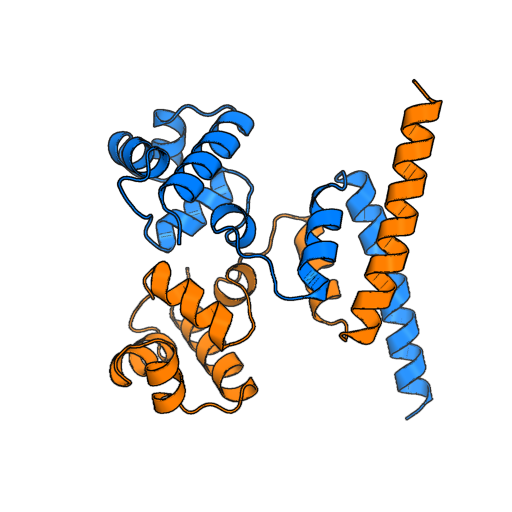A . MET B 1 91 ? 9.25 17.188 10.711 1 75.5 91 MET B CA 1
ATOM 1611 C C . MET B 1 91 ? 8.117 16.703 11.602 1 75.5 91 MET B C 1
ATOM 1613 O O . MET B 1 91 ? 7.09 17.359 11.734 1 75.5 91 MET B O 1
ATOM 1617 N N . ILE B 1 92 ? 8.328 15.57 12.133 1 74.25 92 ILE B N 1
ATOM 1618 C CA . ILE B 1 92 ? 7.34 15.016 13.047 1 74.25 92 ILE B CA 1
ATOM 1619 C C . ILE B 1 92 ? 7.086 15.992 14.195 1 74.25 92 ILE B C 1
ATOM 1621 O O . ILE B 1 92 ? 5.934 16.234 14.57 1 74.25 92 ILE B O 1
ATOM 1625 N N . CYS B 1 93 ? 8.148 16.484 14.68 1 77.56 93 CYS B N 1
ATOM 1626 C CA . CYS B 1 93 ? 8.031 17.438 15.781 1 77.56 93 CYS B CA 1
ATOM 1627 C C . CYS B 1 93 ? 7.262 18.688 15.344 1 77.56 93 CYS B C 1
ATOM 1629 O O . CYS B 1 93 ? 6.402 19.172 16.078 1 77.56 93 CYS B O 1
ATOM 1631 N N . MET B 1 94 ? 7.566 19.188 14.117 1 76.94 94 MET B N 1
ATOM 1632 C CA . MET B 1 94 ? 6.895 20.359 13.578 1 76.94 94 MET B CA 1
ATOM 1633 C C . MET B 1 94 ? 5.406 20.094 13.375 1 76.94 94 MET B C 1
ATOM 1635 O O . MET B 1 94 ? 4.566 20.938 13.695 1 76.94 94 MET B O 1
ATOM 1639 N N . LEU B 1 95 ? 5.156 18.922 12.797 1 75.75 95 LEU B N 1
ATOM 1640 C CA . LEU B 1 95 ? 3.775 18.531 12.531 1 75.75 95 LEU B CA 1
ATOM 1641 C C . LEU B 1 95 ? 2.988 18.406 13.836 1 75.75 95 LEU B C 1
ATOM 1643 O O . LEU B 1 95 ? 1.832 18.812 13.914 1 75.75 95 LEU B O 1
ATOM 1647 N N . ASP B 1 96 ? 3.557 17.828 14.812 1 74.56 96 ASP B N 1
ATOM 1648 C CA . ASP B 1 96 ? 2.924 17.688 16.125 1 74.56 96 ASP B CA 1
ATOM 1649 C C . ASP B 1 96 ? 2.588 19.031 16.734 1 74.56 96 ASP B C 1
ATOM 1651 O O . ASP B 1 96 ? 1.521 19.219 17.328 1 74.56 96 ASP B O 1
ATOM 1655 N N . ALA B 1 97 ? 3.551 19.875 16.578 1 77.31 97 ALA B N 1
ATOM 1656 C CA . ALA B 1 97 ? 3.311 21.234 17.078 1 77.31 97 ALA B CA 1
ATOM 1657 C C . ALA B 1 97 ? 2.135 21.875 16.359 1 77.31 97 ALA B C 1
ATOM 1659 O O . ALA B 1 97 ? 1.301 22.531 16.984 1 77.31 97 ALA B O 1
ATOM 1660 N N . TYR B 1 98 ? 2.078 21.703 15.117 1 74.56 98 TYR B N 1
ATOM 1661 C CA . TYR B 1 98 ? 1.017 22.281 14.297 1 74.56 98 TYR B CA 1
ATOM 1662 C C . TYR B 1 98 ? -0.339 21.688 14.672 1 74.56 98 TYR B C 1
ATOM 1664 O O . TYR B 1 98 ? -1.327 22.422 14.781 1 74.56 98 TYR B O 1
ATOM 1672 N N . ILE B 1 99 ? -0.427 20.422 14.875 1 72.81 99 ILE B N 1
ATOM 1673 C CA . ILE B 1 99 ? -1.672 19.734 15.195 1 72.81 99 ILE B CA 1
ATOM 1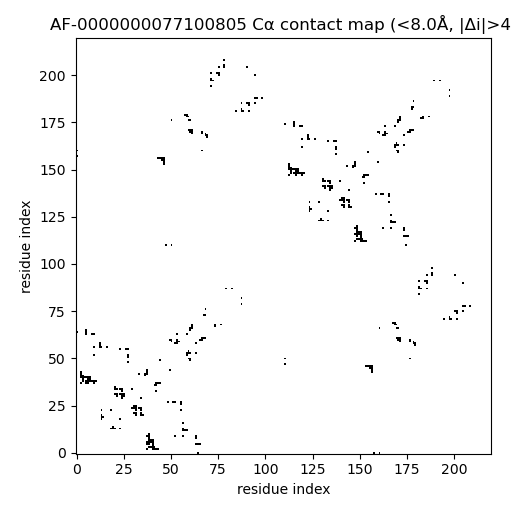674 C C . ILE B 1 99 ? -2.158 20.156 16.578 1 72.81 99 ILE B C 1
ATOM 1676 O O . ILE B 1 99 ? -3.352 20.391 16.781 1 72.81 99 ILE B O 1
ATOM 1680 N N . THR B 1 100 ? -1.244 20.141 17.406 1 74.75 100 THR B N 1
ATOM 1681 C CA . THR B 1 100 ? -1.569 20.578 18.766 1 74.75 100 THR B CA 1
ATOM 1682 C C . THR B 1 100 ? -2.146 21.984 18.75 1 74.75 100 THR B C 1
ATOM 1684 O O . THR B 1 100 ? -3.131 22.266 19.438 1 74.75 100 THR B O 1
ATOM 1687 N N . TYR B 1 101 ? -1.591 22.859 18.031 1 73 101 TYR B N 1
ATOM 1688 C CA . TYR B 1 101 ? -2.021 24.25 17.922 1 73 101 TYR B CA 1
ATOM 1689 C C . TYR B 1 101 ? -3.432 24.344 17.359 1 73 101 TYR B C 1
ATOM 1691 O O . TYR B 1 101 ? -4.27 25.094 17.875 1 73 101 TYR B O 1
ATOM 1699 N N . GLU B 1 102 ? -3.793 23.609 16.312 1 72.31 102 GLU B N 1
ATOM 1700 C CA . GLU B 1 102 ? -5.094 23.641 15.648 1 72.31 102 GLU B CA 1
ATOM 1701 C C . GLU B 1 102 ? -6.18 23.031 16.531 1 72.31 102 GLU B C 1
ATOM 1703 O O . GLU B 1 102 ? -7.316 23.516 16.547 1 72.31 102 GLU B O 1
ATOM 1708 N N . GLU B 1 103 ? -5.859 21.953 17.141 1 71 103 GLU B N 1
ATOM 1709 C CA . GLU B 1 103 ? -6.812 21.344 18.047 1 71 103 GLU B CA 1
ATOM 1710 C C . GLU B 1 103 ? -7.168 22.281 19.188 1 71 103 GLU B C 1
ATOM 1712 O O . GLU B 1 103 ? -8.32 22.344 19.625 1 71 103 GLU B O 1
ATOM 1717 N N . LYS B 1 104 ? -6.207 22.969 19.75 1 73.56 104 LYS B N 1
ATOM 1718 C CA . LYS B 1 104 ? -6.457 23.938 20.797 1 73.56 104 LYS B CA 1
ATOM 1719 C C . LYS B 1 104 ? -7.328 25.094 20.281 1 73.56 104 LYS B C 1
ATOM 1721 O O . LYS B 1 104 ? -8.18 25.609 21 1 73.56 104 LYS B O 1
ATOM 1726 N N . LYS B 1 105 ? -7.098 25.5 19.188 1 68.81 105 LYS B N 1
ATOM 1727 C CA . LYS B 1 105 ? -7.887 26.578 18.594 1 68.81 105 LYS B CA 1
ATOM 1728 C C . LYS B 1 105 ? -9.328 26.141 18.359 1 68.81 105 LYS B C 1
ATOM 1730 O O . LYS B 1 105 ? -10.266 26.922 18.562 1 68.81 105 LYS B O 1
ATOM 1735 N N . LYS B 1 106 ? -9.523 24.984 17.844 1 65.44 106 LYS B N 1
ATOM 1736 C CA . LYS B 1 106 ? -10.875 24.484 17.625 1 65.44 106 LYS B CA 1
ATOM 1737 C C . LYS B 1 106 ? -11.602 24.266 18.953 1 65.44 106 LYS B C 1
ATOM 1739 O O . LYS B 1 106 ? -12.82 24.422 19.031 1 65.44 106 LYS B O 1
ATOM 1744 N N . GLY B 1 107 ? -10.938 23.734 19.844 1 62.97 107 GLY B N 1
ATOM 1745 C CA . GLY B 1 107 ? -11.523 23.609 21.172 1 62.97 107 GLY B CA 1
ATOM 1746 C C . GLY B 1 107 ? -11.875 24.938 21.797 1 62.97 107 GLY B C 1
ATOM 1747 O O . GLY B 1 107 ? -12.797 25.031 22.625 1 62.97 107 GLY B O 1
ATOM 1748 N N . GLU B 1 108 ? -11.141 25.922 21.609 1 63.38 108 GLU B N 1
ATOM 1749 C CA . GLU B 1 108 ? -11.453 27.234 22.172 1 63.38 108 GLU B CA 1
ATOM 1750 C C . GLU B 1 108 ? -12.602 27.891 21.422 1 63.38 108 GLU B C 1
ATOM 1752 O O . GLU B 1 108 ? -13.258 28.797 21.938 1 63.38 108 GLU B O 1
ATOM 1757 N N . GLU B 1 109 ? -12.828 27.562 20.188 1 55.31 109 GLU B N 1
ATOM 1758 C CA . GLU B 1 109 ? -13.93 28.156 19.438 1 55.31 109 GLU B CA 1
ATOM 1759 C C . GLU B 1 109 ? -15.227 27.391 19.656 1 55.31 109 GLU B C 1
ATOM 1761 O O . GLU B 1 109 ? -16.297 27.797 19.188 1 55.31 109 GLU B O 1
ATOM 1766 N N . ALA B 1 110 ? -15.336 26.328 20.391 1 53.03 110 ALA B N 1
ATOM 1767 C CA . ALA B 1 110 ? -16.578 25.656 20.781 1 53.03 110 ALA B CA 1
ATOM 1768 C C . ALA B 1 110 ? -16.984 26.031 22.188 1 53.03 110 ALA B C 1
ATOM 1770 O O . ALA B 1 110 ? -16.141 26.172 23.078 1 53.03 110 ALA B O 1
#